Protein AF-A0A3B9DSW6-F1 (afdb_monomer_lite)

Radius of gyration: 18.84 Å; chains: 1; bounding box: 40×69×51 Å

Foldseek 3Di:
DADQALPLVDDVLQVVLVCLVVVVDPDAAEDEQQLSQVNYDLVVVLVSLLSCVVSNYAYEWAQQLQQQPAQPVPPPPRQSSGHPLVSNVVSVHLAAYHNPDDCDPSHNHDDRDLLQRLLCCVVRVVDDLVVSVCRSAQSVCVSVPHHGADPDPPGFPFDKDDPDPDSVRCSVCVDQQIFTDGSNDTPDGDDDDDDDDDDD

pLDDT: mean 96.52, std 2.95, range [73.31, 98.88]

Structure (mmCIF, N/CA/C/O backbone):
data_AF-A0A3B9DSW6-F1
#
_entry.i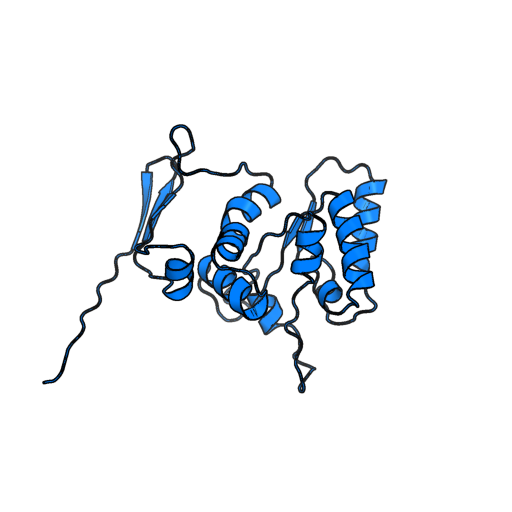d   AF-A0A3B9DSW6-F1
#
loop_
_atom_site.group_PDB
_atom_site.id
_atom_site.type_symbol
_atom_site.label_atom_id
_atom_site.label_alt_id
_atom_site.label_comp_id
_atom_site.label_asym_id
_atom_site.label_entity_id
_atom_site.label_seq_id
_atom_site.pdbx_PDB_ins_code
_atom_site.Cartn_x
_atom_site.Cartn_y
_atom_site.Cartn_z
_atom_site.occupancy
_atom_site.B_iso_or_equiv
_atom_site.auth_seq_id
_atom_site.auth_comp_id
_atom_site.auth_asym_id
_atom_site.auth_atom_id
_atom_site.pdbx_PDB_model_num
ATOM 1 N N . HIS A 1 1 ? -2.349 11.164 -9.009 1.00 97.31 1 HIS A N 1
ATOM 2 C CA . HIS A 1 1 ? -2.155 10.162 -10.066 1.00 97.31 1 HIS A CA 1
ATOM 3 C C . HIS A 1 1 ? -0.941 10.566 -10.882 1.00 97.31 1 HIS A C 1
ATOM 5 O O . HIS A 1 1 ? -0.984 11.618 -11.507 1.00 97.31 1 HIS A O 1
ATOM 11 N N . VAL A 1 2 ? 0.161 9.823 -10.770 1.00 97.94 2 VAL A N 1
ATOM 12 C CA . VAL A 1 2 ? 1.448 10.165 -11.397 1.00 97.94 2 VAL A CA 1
ATOM 13 C C . VAL A 1 2 ? 2.054 8.888 -11.972 1.00 97.94 2 VAL A C 1
ATOM 15 O O . VAL A 1 2 ? 2.067 7.866 -11.287 1.00 97.94 2 VAL A O 1
ATOM 18 N N . ASP A 1 3 ? 2.552 8.952 -13.207 1.00 97.44 3 ASP A N 1
ATOM 19 C CA . ASP A 1 3 ? 3.349 7.893 -13.839 1.00 97.44 3 ASP A CA 1
ATOM 20 C C . ASP A 1 3 ? 2.712 6.492 -13.803 1.00 97.44 3 ASP A C 1
ATOM 22 O O . ASP A 1 3 ? 3.386 5.499 -13.529 1.00 97.44 3 ASP A O 1
ATOM 26 N N . GLU A 1 4 ? 1.404 6.377 -14.063 1.00 97.69 4 GLU A N 1
ATOM 27 C CA . GLU A 1 4 ? 0.742 5.073 -14.214 1.00 97.69 4 GLU A CA 1
ATOM 28 C C . GLU A 1 4 ? 0.959 4.494 -15.626 1.00 97.69 4 GLU A C 1
ATOM 30 O O . GLU A 1 4 ? 0.043 4.363 -16.435 1.00 97.69 4 GLU A O 1
ATOM 35 N N . THR A 1 5 ? 2.211 4.178 -15.951 1.00 97.06 5 THR A N 1
ATOM 36 C CA . THR A 1 5 ? 2.607 3.583 -17.233 1.00 97.06 5 THR A CA 1
ATOM 37 C C . THR A 1 5 ? 3.886 2.760 -17.081 1.00 97.06 5 THR A C 1
ATOM 39 O O . THR A 1 5 ? 4.621 2.903 -16.105 1.00 97.06 5 THR A O 1
ATOM 42 N N . LEU A 1 6 ? 4.162 1.890 -18.055 1.00 97.44 6 LEU A N 1
ATOM 43 C CA . LEU A 1 6 ? 5.373 1.067 -18.107 1.00 97.44 6 LEU A CA 1
ATOM 44 C C . LEU A 1 6 ? 6.523 1.700 -18.907 1.00 97.44 6 LEU A C 1
ATOM 46 O O . LEU A 1 6 ? 7.590 1.097 -18.990 1.00 97.44 6 LEU A O 1
ATOM 50 N N . ASP A 1 7 ? 6.326 2.882 -19.501 1.00 97.06 7 ASP A N 1
ATOM 51 C CA . ASP A 1 7 ? 7.369 3.589 -20.255 1.00 97.06 7 ASP A CA 1
ATOM 52 C C . ASP A 1 7 ? 8.451 4.141 -19.303 1.00 97.06 7 ASP A C 1
ATOM 54 O O . ASP A 1 7 ? 8.169 5.098 -18.578 1.00 97.06 7 ASP A O 1
ATOM 58 N N . PRO A 1 8 ? 9.685 3.591 -19.302 1.00 96.75 8 PRO A N 1
ATOM 59 C CA . PRO A 1 8 ? 10.745 3.988 -18.372 1.00 96.75 8 PRO A CA 1
ATOM 60 C C . PRO A 1 8 ? 11.285 5.405 -18.618 1.00 96.75 8 PRO A C 1
ATOM 62 O O . PRO A 1 8 ? 11.990 5.937 -17.758 1.00 96.75 8 PRO A O 1
ATOM 65 N N . SER A 1 9 ? 10.987 6.013 -19.773 1.00 96.94 9 SER A N 1
ATOM 66 C CA . SER A 1 9 ? 11.442 7.366 -20.114 1.00 96.94 9 SER A CA 1
ATOM 67 C C . SER A 1 9 ? 10.640 8.472 -19.421 1.00 96.94 9 SER A C 1
ATOM 69 O O . SER A 1 9 ? 11.103 9.612 -19.350 1.00 96.94 9 SER A O 1
ATOM 71 N N . VAL A 1 10 ? 9.465 8.144 -18.875 1.00 96.88 10 VAL A N 1
ATOM 72 C CA . VAL A 1 10 ? 8.607 9.104 -18.175 1.00 96.88 10 VAL A CA 1
ATOM 73 C C . VAL A 1 10 ? 9.206 9.440 -16.801 1.00 96.88 10 VAL A C 1
ATOM 75 O O . VAL A 1 10 ? 9.560 8.565 -16.017 1.00 96.88 10 VAL A O 1
ATOM 78 N N . LEU A 1 11 ? 9.348 10.734 -16.504 1.00 95.50 11 LEU A N 1
ATOM 79 C CA . LEU A 1 11 ? 9.962 11.247 -15.269 1.00 95.50 11 LEU A CA 1
ATOM 80 C C . LEU A 1 11 ? 9.060 12.262 -14.549 1.00 95.50 11 LEU A C 1
ATOM 82 O O . LEU A 1 11 ? 9.552 13.101 -13.792 1.00 95.50 11 LEU A O 1
ATOM 86 N N . THR A 1 12 ? 7.739 12.205 -14.749 1.00 98.06 12 THR A N 1
ATOM 87 C CA . THR A 1 12 ? 6.832 13.224 -14.202 1.00 98.06 12 THR A CA 1
ATOM 88 C C . THR A 1 12 ? 6.819 13.231 -12.674 1.00 98.06 12 THR A C 1
ATOM 90 O O . THR A 1 12 ? 6.667 14.301 -12.096 1.00 98.06 12 THR A O 1
ATOM 93 N N . LEU A 1 13 ? 7.074 12.109 -11.989 1.00 98.50 13 LEU A N 1
ATOM 94 C CA . LEU A 1 13 ? 7.274 12.092 -10.533 1.00 98.50 13 LEU A CA 1
ATOM 95 C C . LEU A 1 13 ? 8.444 12.980 -10.089 1.00 98.50 13 LEU A C 1
ATOM 97 O O . LEU A 1 13 ? 8.347 13.665 -9.070 1.00 98.50 13 LEU A O 1
ATOM 101 N N . ARG A 1 14 ? 9.534 12.998 -10.861 1.00 97.94 14 ARG A N 1
ATOM 102 C CA . ARG A 1 14 ? 10.698 13.847 -10.591 1.00 97.94 14 ARG A CA 1
ATOM 103 C C . ARG A 1 14 ? 10.357 15.321 -10.797 1.00 97.94 14 ARG A C 1
ATOM 105 O O . ARG A 1 14 ? 10.631 16.150 -9.931 1.00 97.94 14 ARG A O 1
ATOM 112 N N . ASP A 1 15 ? 9.708 15.640 -11.913 1.00 97.94 15 ASP A N 1
ATOM 113 C CA . ASP A 1 15 ? 9.265 17.007 -12.201 1.00 97.94 15 ASP A CA 1
ATOM 114 C C . ASP A 1 15 ? 8.233 17.496 -11.177 1.00 97.94 15 ASP A C 1
ATOM 116 O O . ASP A 1 15 ? 8.238 18.666 -10.796 1.00 97.94 15 ASP A O 1
ATOM 120 N N . PHE A 1 16 ? 7.376 16.598 -10.690 1.00 98.06 16 PHE A N 1
ATOM 121 C CA . PHE A 1 16 ? 6.413 16.882 -9.635 1.00 98.06 16 PHE A CA 1
ATOM 122 C C . PHE A 1 16 ? 7.105 17.195 -8.305 1.00 98.06 16 PHE A C 1
ATOM 124 O O . PHE A 1 16 ? 6.763 18.191 -7.671 1.00 98.06 16 PHE A O 1
ATOM 131 N N . ALA A 1 17 ? 8.120 16.415 -7.913 1.00 97.88 17 ALA A N 1
ATOM 132 C CA . ALA A 1 17 ? 8.917 16.690 -6.716 1.00 97.88 17 ALA A CA 1
ATOM 133 C C . ALA A 1 17 ? 9.558 18.085 -6.755 1.00 97.88 17 ALA A C 1
ATOM 135 O O . ALA A 1 17 ? 9.450 18.843 -5.790 1.00 97.88 17 ALA A O 1
ATOM 136 N N . ARG A 1 18 ? 10.137 18.463 -7.899 1.00 96.81 18 ARG A N 1
ATOM 137 C CA . ARG A 1 18 ? 10.726 19.795 -8.108 1.00 96.81 18 ARG A CA 1
ATOM 138 C C . ARG A 1 18 ? 9.689 20.907 -8.016 1.00 96.81 18 ARG A C 1
ATOM 140 O O . ARG A 1 18 ? 9.899 21.874 -7.299 1.00 96.81 18 ARG A O 1
ATOM 147 N N . GLN A 1 19 ? 8.531 20.742 -8.656 1.00 97.12 19 GLN A N 1
ATOM 148 C CA . GLN A 1 19 ? 7.444 21.724 -8.572 1.00 97.12 19 GLN A CA 1
ATOM 149 C C . GLN A 1 19 ? 6.939 21.920 -7.138 1.00 97.12 19 GLN A C 1
ATOM 151 O O . GLN A 1 19 ? 6.666 23.049 -6.730 1.00 97.12 19 GLN A O 1
ATOM 156 N N . VAL A 1 20 ? 6.829 20.847 -6.350 1.00 97.06 20 VAL A N 1
ATOM 157 C CA . VAL A 1 20 ? 6.443 20.940 -4.933 1.00 97.06 20 VAL A CA 1
ATOM 158 C C . VAL A 1 20 ? 7.473 21.747 -4.140 1.00 97.06 20 VAL A C 1
ATOM 160 O O . VAL A 1 20 ? 7.089 22.636 -3.382 1.00 97.06 20 VAL A O 1
ATOM 163 N N . GLN A 1 21 ? 8.767 21.505 -4.365 1.00 95.25 21 GLN A N 1
ATOM 164 C CA . GLN A 1 21 ? 9.845 22.251 -3.709 1.00 95.25 21 GLN A CA 1
ATOM 165 C C . GLN A 1 21 ? 9.869 23.726 -4.125 1.00 95.25 21 GLN A C 1
ATOM 167 O O . GLN A 1 21 ? 9.908 24.608 -3.268 1.00 95.25 21 GLN A O 1
ATOM 172 N N . ASP A 1 22 ? 9.788 23.994 -5.427 1.00 96.50 22 ASP A N 1
ATOM 173 C CA . ASP A 1 22 ? 9.901 25.342 -5.989 1.00 96.50 22 ASP A CA 1
ATOM 174 C C . ASP A 1 22 ? 8.682 26.217 -5.673 1.00 96.50 22 ASP A C 1
ATOM 176 O O . ASP A 1 22 ? 8.798 27.435 -5.536 1.00 96.50 22 ASP A O 1
ATOM 180 N N . SER A 1 23 ? 7.499 25.611 -5.546 1.00 95.06 23 SER A N 1
ATOM 181 C CA . SER A 1 23 ? 6.256 26.340 -5.262 1.00 95.06 23 SER A CA 1
ATOM 182 C C . SER A 1 23 ? 6.119 26.788 -3.807 1.00 95.06 23 SER A C 1
ATOM 184 O O . SER A 1 23 ? 5.248 27.608 -3.509 1.00 95.06 23 SER A O 1
ATOM 186 N N . GLY A 1 24 ? 6.936 26.254 -2.892 1.00 88.50 24 GLY A N 1
ATOM 187 C CA . GLY A 1 24 ? 6.786 26.504 -1.458 1.00 88.50 24 GLY A CA 1
ATOM 188 C C . GLY A 1 24 ? 5.445 26.007 -0.902 1.00 88.50 24 GLY A C 1
ATOM 189 O O . GLY A 1 24 ? 4.911 26.594 0.042 1.00 88.50 24 GLY A O 1
ATOM 190 N N . PHE A 1 25 ? 4.862 24.966 -1.506 1.00 91.25 25 PHE A N 1
ATOM 191 C CA . PHE A 1 25 ? 3.548 24.454 -1.130 1.00 91.25 25 PHE A CA 1
ATOM 192 C C . PHE A 1 25 ? 3.563 23.857 0.286 1.00 91.25 25 PHE A C 1
ATOM 194 O O . PHE A 1 25 ? 4.161 22.818 0.539 1.00 91.25 25 PHE A O 1
ATOM 201 N N . GLY A 1 26 ? 2.890 24.525 1.226 1.00 87.12 26 GLY A N 1
ATOM 202 C CA . GLY A 1 26 ? 2.948 24.201 2.657 1.00 87.12 26 GLY A CA 1
ATOM 203 C C . GLY A 1 26 ? 2.012 23.086 3.139 1.00 87.12 26 GLY A C 1
ATOM 204 O O . GLY A 1 26 ? 1.831 22.938 4.348 1.00 87.12 26 GLY A O 1
ATOM 205 N N . HIS A 1 27 ? 1.371 22.339 2.238 1.00 92.25 27 HIS A N 1
ATOM 206 C CA . HIS A 1 27 ? 0.454 21.249 2.591 1.00 92.25 27 HIS A CA 1
ATOM 207 C C . HIS A 1 27 ? 1.047 19.883 2.237 1.00 92.25 27 HIS A C 1
ATOM 209 O O . HIS A 1 27 ? 1.956 19.784 1.419 1.00 92.25 27 HIS A O 1
ATOM 215 N N . GLY A 1 28 ? 0.506 18.820 2.839 1.00 93.38 28 GLY A N 1
ATOM 216 C CA . GLY A 1 28 ? 0.891 17.453 2.495 1.00 93.38 28 GLY A CA 1
ATOM 217 C C . GLY A 1 28 ? 0.603 17.139 1.026 1.00 93.38 28 GLY A C 1
ATOM 218 O O . GLY A 1 28 ? -0.435 17.532 0.488 1.00 93.38 28 GLY A O 1
ATOM 219 N N . VAL A 1 29 ? 1.522 16.414 0.391 1.00 97.19 29 VAL A N 1
ATOM 220 C CA . VAL A 1 29 ? 1.431 16.025 -1.017 1.00 97.19 29 VAL A CA 1
ATOM 221 C C . VAL A 1 29 ? 1.517 14.509 -1.141 1.00 97.19 29 VAL A C 1
ATOM 223 O O . VAL A 1 29 ? 2.360 13.873 -0.510 1.00 97.19 29 VAL A O 1
ATOM 226 N N . ALA A 1 30 ? 0.659 13.934 -1.984 1.00 97.75 30 ALA A N 1
ATOM 227 C CA . ALA A 1 30 ? 0.636 12.507 -2.274 1.00 97.75 30 ALA A CA 1
ATOM 228 C C . ALA A 1 30 ? 0.771 12.238 -3.779 1.00 97.75 30 ALA A C 1
ATOM 230 O O . ALA A 1 30 ? 0.103 12.873 -4.599 1.00 97.75 30 ALA A O 1
ATOM 231 N N . ALA A 1 31 ? 1.589 11.250 -4.137 1.00 98.44 31 ALA A N 1
ATOM 232 C CA . ALA A 1 31 ? 1.705 10.713 -5.487 1.00 98.44 31 ALA A CA 1
ATOM 233 C C . ALA A 1 31 ? 1.252 9.245 -5.499 1.00 98.44 31 ALA A C 1
ATOM 235 O O . ALA A 1 31 ? 1.831 8.391 -4.834 1.00 98.44 31 ALA A O 1
ATOM 236 N N . SER A 1 32 ? 0.187 8.944 -6.240 1.00 98.31 32 SER A N 1
ATOM 237 C CA . SER A 1 32 ? -0.324 7.580 -6.404 1.00 98.31 32 SER A CA 1
ATOM 238 C C . SER A 1 32 ? 0.260 6.894 -7.641 1.00 98.31 32 SER A C 1
ATOM 240 O O . SER A 1 32 ? 0.625 7.577 -8.600 1.00 98.31 32 SER A O 1
ATOM 242 N N . HIS A 1 33 ? 0.273 5.557 -7.639 1.00 98.56 33 HIS A N 1
ATOM 243 C CA . HIS A 1 33 ? 0.789 4.661 -8.689 1.00 98.56 33 HIS A CA 1
ATOM 244 C C . HIS A 1 33 ? 2.312 4.699 -8.820 1.00 98.56 33 HIS A C 1
ATOM 246 O O . HIS A 1 33 ? 2.981 3.797 -8.318 1.00 98.56 33 HIS A O 1
ATOM 252 N N . CYS A 1 34 ? 2.856 5.736 -9.466 1.00 98.56 34 CYS A N 1
ATOM 253 C CA . CYS A 1 34 ? 4.291 5.914 -9.704 1.00 98.56 34 CYS A CA 1
ATOM 254 C C . CYS A 1 34 ? 4.947 4.690 -10.372 1.00 98.56 34 CYS A C 1
ATOM 256 O O . CYS A 1 34 ? 6.089 4.345 -10.053 1.00 98.56 34 CYS A O 1
ATOM 258 N N . VAL A 1 35 ? 4.210 4.003 -11.253 1.00 98.62 35 VAL A N 1
ATOM 259 C CA . VAL A 1 35 ? 4.598 2.724 -11.869 1.00 98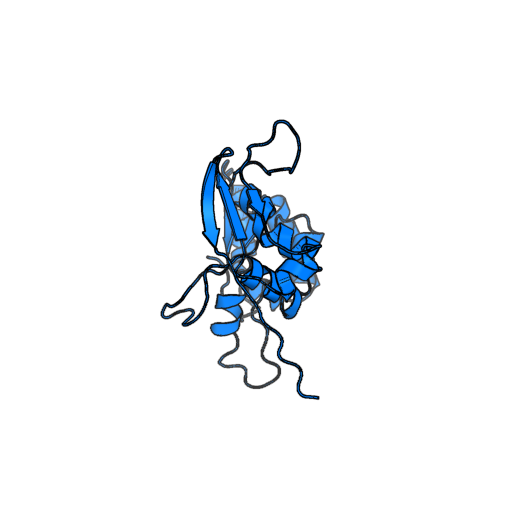.62 35 VAL A CA 1
ATOM 260 C C . VAL A 1 35 ? 5.912 2.857 -12.619 1.00 98.62 35 VAL A C 1
ATOM 262 O O . VAL A 1 35 ? 6.790 2.012 -12.437 1.00 98.62 35 VAL A O 1
ATOM 265 N N . THR A 1 36 ? 6.085 3.939 -13.384 1.00 98.31 36 THR A N 1
ATOM 266 C CA . THR A 1 36 ? 7.292 4.149 -14.190 1.00 98.31 36 THR A CA 1
ATOM 267 C C . THR A 1 36 ? 8.576 4.046 -13.375 1.00 98.31 36 THR A C 1
ATOM 269 O O . THR A 1 36 ? 9.560 3.493 -13.861 1.00 98.31 36 THR A O 1
ATOM 272 N N . LEU A 1 37 ? 8.580 4.502 -12.118 1.00 98.62 37 LEU A N 1
ATOM 273 C CA . LEU A 1 37 ? 9.767 4.420 -11.268 1.00 98.62 37 LEU A CA 1
ATOM 274 C C . LEU A 1 37 ? 10.256 2.967 -11.121 1.00 98.62 37 LEU A C 1
ATOM 276 O O . LEU A 1 37 ? 11.455 2.711 -11.139 1.00 98.62 37 LEU A O 1
ATOM 280 N N . GLY A 1 38 ? 9.344 1.992 -11.048 1.00 98.19 38 GLY A N 1
ATOM 281 C CA . GLY A 1 38 ? 9.696 0.569 -10.999 1.00 98.19 38 GLY A CA 1
ATOM 282 C C . GLY A 1 38 ? 10.283 0.011 -12.301 1.00 98.19 38 GLY A C 1
ATOM 283 O O . GLY A 1 38 ? 10.877 -1.065 -12.281 1.00 98.19 38 GLY A O 1
ATOM 284 N N . MET A 1 39 ? 10.152 0.740 -13.412 1.00 97.75 39 MET A N 1
ATOM 285 C CA . MET A 1 39 ? 10.685 0.382 -14.732 1.00 97.75 39 MET A CA 1
ATOM 286 C C . MET A 1 39 ? 12.071 0.982 -15.007 1.00 97.75 39 MET A C 1
ATOM 288 O O . MET A 1 39 ? 12.716 0.623 -15.990 1.00 97.75 39 MET A O 1
ATOM 292 N N . GLN A 1 40 ? 12.534 1.896 -14.154 1.00 98.12 40 GLN A N 1
ATOM 293 C CA . GLN A 1 40 ? 13.814 2.590 -14.299 1.00 98.12 40 GLN A CA 1
ATOM 294 C C . GLN A 1 40 ? 14.973 1.806 -13.672 1.00 98.12 40 GLN A C 1
ATOM 296 O O . GLN A 1 40 ? 14.761 0.871 -12.900 1.00 98.12 40 GLN A O 1
ATOM 301 N N . THR A 1 41 ? 16.216 2.181 -13.993 1.00 98.25 41 THR A N 1
ATOM 302 C CA . THR A 1 41 ? 17.397 1.542 -13.392 1.00 98.25 41 THR A CA 1
ATOM 303 C C . THR A 1 41 ? 17.504 1.873 -11.897 1.00 98.25 41 THR A C 1
ATOM 305 O O . THR A 1 41 ? 16.992 2.912 -11.467 1.00 98.25 41 THR A O 1
ATOM 308 N N . PRO A 1 42 ? 18.189 1.047 -11.085 1.00 98.56 42 PRO A N 1
ATOM 309 C CA . PRO A 1 42 ? 18.368 1.311 -9.654 1.00 98.56 42 PRO A CA 1
ATOM 310 C C . PRO A 1 42 ? 18.968 2.689 -9.339 1.00 98.56 42 PRO A C 1
ATOM 312 O O . PRO A 1 42 ? 18.607 3.308 -8.340 1.00 98.56 42 PRO A O 1
ATOM 315 N N . GLU A 1 43 ? 19.857 3.194 -10.195 1.00 98.56 43 GLU A N 1
ATOM 316 C CA . GLU A 1 43 ? 20.483 4.509 -10.038 1.00 98.56 43 GLU A CA 1
ATOM 317 C C . GLU A 1 43 ? 19.451 5.632 -10.172 1.00 98.56 43 GLU A C 1
ATOM 319 O O . GLU A 1 43 ? 19.381 6.511 -9.311 1.00 98.56 43 GLU A O 1
ATOM 324 N N . VAL A 1 44 ? 18.609 5.567 -11.211 1.00 98.50 44 VAL A N 1
ATOM 325 C CA . VAL A 1 44 ? 17.528 6.537 -11.435 1.00 98.50 44 VAL A CA 1
ATOM 326 C C . VAL A 1 44 ? 16.482 6.428 -10.327 1.00 98.50 44 VAL A C 1
ATOM 328 O O . VAL A 1 44 ? 16.050 7.448 -9.792 1.00 98.50 44 VAL A O 1
ATOM 331 N N . GLN A 1 45 ? 16.130 5.206 -9.917 1.00 98.81 45 GLN A N 1
ATOM 332 C CA . GLN A 1 45 ? 15.211 4.971 -8.803 1.00 98.81 45 GLN A CA 1
ATOM 333 C C . GLN A 1 45 ? 15.685 5.656 -7.521 1.00 98.81 45 GLN A C 1
ATOM 335 O O . GLN A 1 45 ? 14.910 6.358 -6.875 1.00 98.81 45 GLN A O 1
ATOM 340 N N . ALA A 1 46 ? 16.959 5.477 -7.164 1.00 98.81 46 ALA A N 1
ATOM 341 C CA . ALA A 1 46 ? 17.543 6.083 -5.974 1.00 98.81 46 ALA A CA 1
ATOM 342 C C . ALA A 1 46 ? 17.610 7.616 -6.073 1.00 98.81 46 ALA A C 1
ATOM 344 O O . ALA A 1 46 ? 17.379 8.311 -5.084 1.00 98.81 46 ALA A O 1
ATOM 345 N N . GLU A 1 47 ? 17.917 8.163 -7.251 1.00 98.50 47 GLU A N 1
ATOM 346 C CA . GLU A 1 47 ? 17.944 9.610 -7.476 1.00 98.50 47 GLU A CA 1
ATOM 347 C C . GLU A 1 47 ? 16.555 10.234 -7.318 1.00 98.50 47 GLU A C 1
ATOM 349 O O . GLU A 1 47 ? 16.388 11.149 -6.509 1.00 98.50 47 GLU A O 1
ATOM 354 N N . VAL A 1 48 ? 15.553 9.696 -8.020 1.00 98.75 48 VAL A N 1
ATOM 355 C CA . VAL A 1 48 ? 14.169 10.183 -7.950 1.00 98.75 48 VAL A CA 1
ATOM 356 C C . VAL A 1 48 ? 13.607 10.006 -6.541 1.00 98.75 48 VAL A C 1
ATOM 358 O O . VAL A 1 48 ? 12.999 10.933 -6.014 1.00 98.75 48 VAL A O 1
ATOM 361 N N . ALA A 1 49 ? 13.862 8.873 -5.880 1.00 98.88 49 ALA A N 1
ATOM 362 C CA . ALA A 1 49 ? 13.403 8.639 -4.512 1.00 98.88 49 ALA A CA 1
ATOM 363 C C . ALA A 1 49 ? 13.941 9.679 -3.514 1.00 98.88 49 ALA A C 1
ATOM 365 O O . ALA A 1 49 ? 13.196 10.124 -2.641 1.00 98.88 49 ALA A O 1
ATOM 366 N N . ARG A 1 50 ? 15.199 10.123 -3.661 1.00 98.75 50 ARG A N 1
ATOM 367 C CA . ARG A 1 50 ? 15.754 11.210 -2.834 1.00 98.75 50 ARG A CA 1
ATOM 368 C C . ARG A 1 50 ? 15.085 12.553 -3.108 1.00 98.75 50 ARG A C 1
ATOM 370 O O . ARG A 1 50 ? 14.837 13.289 -2.159 1.00 98.75 50 ARG A O 1
ATOM 377 N N . GLU A 1 51 ? 14.793 12.877 -4.369 1.00 98.44 51 GLU A N 1
ATOM 378 C CA . GLU A 1 51 ? 14.072 14.114 -4.715 1.00 98.44 51 GLU A CA 1
ATOM 379 C C . GLU A 1 51 ? 12.647 14.100 -4.136 1.00 98.44 51 GLU A C 1
ATOM 381 O O . GLU A 1 51 ? 12.226 15.072 -3.514 1.00 98.44 51 GLU A O 1
ATOM 386 N N . VAL A 1 52 ? 11.944 12.967 -4.237 1.00 98.69 52 VAL A N 1
ATOM 387 C CA . VAL A 1 52 ? 10.607 12.761 -3.649 1.00 98.69 52 VAL A CA 1
ATOM 388 C C . VAL A 1 52 ? 10.639 12.903 -2.123 1.00 98.69 52 VAL A C 1
ATOM 390 O O . VAL A 1 52 ? 9.793 13.598 -1.557 1.00 98.69 52 VAL A O 1
ATOM 393 N N . ALA A 1 53 ? 11.632 12.304 -1.457 1.00 98.50 53 ALA A N 1
ATOM 394 C CA . ALA A 1 53 ? 11.809 12.425 -0.009 1.00 98.50 53 ALA A CA 1
ATOM 395 C C . ALA A 1 53 ? 12.084 13.877 0.409 1.00 98.50 53 ALA A C 1
ATOM 397 O O . ALA A 1 53 ? 11.453 14.389 1.331 1.00 98.50 53 ALA A O 1
ATOM 398 N N . ALA A 1 54 ? 12.979 14.567 -0.304 1.00 97.38 54 ALA A N 1
ATOM 399 C CA . ALA A 1 54 ? 13.296 15.968 -0.046 1.00 97.38 54 ALA A CA 1
ATOM 400 C C . ALA A 1 54 ? 12.104 16.906 -0.306 1.00 97.38 54 ALA A C 1
ATOM 402 O O . ALA A 1 54 ? 12.038 17.985 0.278 1.00 97.38 54 ALA A O 1
ATOM 403 N N . ALA A 1 55 ? 11.173 16.524 -1.182 1.00 97.44 55 ALA A N 1
ATOM 404 C CA . ALA A 1 55 ? 9.928 17.250 -1.424 1.00 97.44 55 ALA A CA 1
ATOM 405 C C . ALA A 1 55 ? 8.834 16.950 -0.379 1.00 97.44 55 ALA A C 1
ATOM 407 O O . ALA A 1 55 ? 7.780 17.580 -0.408 1.00 97.44 55 ALA A O 1
ATOM 408 N N . GLY A 1 56 ? 9.051 15.990 0.530 1.00 96.94 56 GLY A N 1
ATOM 409 C CA . GLY A 1 56 ? 8.055 15.588 1.528 1.00 96.94 56 GLY A CA 1
ATOM 410 C C . GLY A 1 56 ? 6.814 14.917 0.926 1.00 96.94 56 GLY A C 1
ATOM 411 O O . GLY A 1 56 ? 5.744 14.939 1.534 1.00 96.94 56 GLY A O 1
ATOM 412 N N . ILE A 1 57 ? 6.933 14.343 -0.274 1.00 98.31 57 ILE A N 1
ATOM 413 C CA . ILE A 1 57 ? 5.823 13.675 -0.961 1.00 98.31 57 ILE A CA 1
ATOM 414 C C . ILE A 1 57 ? 5.649 12.266 -0.392 1.00 98.31 57 ILE A C 1
ATOM 416 O O . ILE A 1 57 ? 6.599 11.490 -0.330 1.00 98.31 57 ILE A O 1
ATOM 420 N N . SER A 1 58 ? 4.417 11.906 -0.038 1.00 98.69 58 SER A N 1
ATOM 421 C CA . SER A 1 58 ? 4.043 10.522 0.281 1.00 98.69 58 SER A CA 1
ATOM 422 C C . SER A 1 58 ? 3.702 9.755 -0.995 1.00 98.69 58 SER A C 1
ATOM 424 O O . SER A 1 58 ? 3.037 10.293 -1.883 1.00 98.69 58 SER A O 1
ATOM 426 N N . VAL A 1 59 ? 4.109 8.490 -1.097 1.00 98.88 59 VAL A N 1
ATOM 427 C CA . VAL A 1 59 ? 3.842 7.665 -2.287 1.00 98.88 59 VAL A CA 1
ATOM 428 C C . VAL A 1 59 ? 2.877 6.531 -1.964 1.00 98.88 59 VAL A C 1
ATOM 430 O O . VAL A 1 59 ? 3.024 5.847 -0.954 1.00 98.88 59 VAL A O 1
ATOM 433 N N . PHE A 1 60 ? 1.906 6.319 -2.855 1.00 98.81 60 PHE A N 1
ATOM 434 C CA . PHE A 1 60 ? 0.868 5.300 -2.725 1.00 98.81 60 PHE A CA 1
ATOM 435 C C . PHE A 1 60 ? 0.919 4.276 -3.874 1.00 98.81 60 PHE A C 1
ATOM 437 O O . PHE A 1 60 ? 0.265 4.496 -4.899 1.00 98.81 60 PHE A O 1
ATOM 444 N N . PRO A 1 61 ? 1.674 3.161 -3.754 1.00 98.56 61 PRO A N 1
ATOM 445 C CA . PRO A 1 61 ? 1.485 1.964 -4.579 1.00 98.56 61 PRO A CA 1
ATOM 446 C C . PRO A 1 61 ? 0.074 1.369 -4.439 1.00 98.56 61 PRO A C 1
ATOM 448 O O . PRO A 1 61 ? -0.471 1.273 -3.336 1.00 98.56 61 PRO A O 1
ATOM 451 N N . LEU A 1 62 ? -0.497 0.916 -5.561 1.00 98.44 62 LEU A N 1
ATOM 452 C CA . LEU A 1 62 ? -1.888 0.453 -5.653 1.00 98.44 62 LEU A CA 1
ATOM 453 C C . LEU A 1 62 ? -1.950 -0.935 -6.310 1.00 98.44 62 LEU A C 1
ATOM 455 O O . LEU A 1 62 ? -2.407 -1.080 -7.446 1.00 98.44 62 LEU A O 1
ATOM 459 N N . PRO A 1 63 ? -1.445 -1.985 -5.631 1.00 97.94 63 PRO A N 1
ATOM 460 C CA . PRO A 1 63 ? -1.108 -3.237 -6.292 1.00 97.94 63 PRO A CA 1
ATOM 461 C C . PRO A 1 63 ? -2.287 -3.985 -6.906 1.00 97.94 63 PRO A C 1
ATOM 463 O O . PRO A 1 63 ? -2.086 -4.656 -7.909 1.00 97.94 63 PRO A O 1
ATOM 466 N N . GLN A 1 64 ? -3.497 -3.883 -6.351 1.00 97.12 64 GLN A N 1
ATOM 467 C CA . GLN A 1 64 ? -4.673 -4.555 -6.919 1.00 97.12 64 GLN A CA 1
ATOM 468 C C . GLN A 1 64 ? -4.958 -4.059 -8.337 1.00 97.12 64 GLN A C 1
ATOM 470 O O . GLN A 1 64 ? -5.020 -4.847 -9.279 1.00 97.12 64 GLN A O 1
ATOM 475 N N . THR A 1 65 ? -5.048 -2.740 -8.480 1.00 97.25 65 THR A N 1
ATOM 476 C CA . THR A 1 65 ? -5.329 -2.082 -9.754 1.00 97.25 65 THR A CA 1
ATOM 477 C C . THR A 1 65 ? -4.133 -2.165 -10.695 1.00 97.25 65 THR A C 1
ATOM 479 O O . THR A 1 65 ? -4.284 -2.567 -11.849 1.00 97.25 65 THR A O 1
ATOM 482 N N . ASN A 1 66 ? -2.914 -1.896 -10.213 1.00 98.06 66 ASN A N 1
ATOM 483 C CA . ASN A 1 66 ? -1.747 -1.926 -11.090 1.00 98.06 66 ASN A CA 1
ATOM 484 C C . ASN A 1 66 ? -1.458 -3.336 -11.642 1.00 98.06 66 ASN A C 1
ATOM 486 O O . ASN A 1 66 ? -1.143 -3.460 -12.822 1.00 98.06 66 ASN A O 1
ATOM 490 N N . LEU A 1 67 ? -1.626 -4.405 -10.850 1.00 97.00 67 LEU A N 1
ATOM 491 C CA . LEU A 1 67 ? -1.447 -5.779 -11.346 1.00 97.00 67 LEU A CA 1
ATOM 492 C C . LEU A 1 67 ? -2.492 -6.174 -12.401 1.00 97.00 67 LEU A C 1
ATOM 494 O O . LEU A 1 67 ? -2.226 -7.058 -13.212 1.00 97.00 67 LEU A O 1
ATOM 498 N N . PHE A 1 68 ? -3.674 -5.551 -12.395 1.00 96.38 68 PHE A N 1
ATOM 499 C CA . PHE A 1 68 ? -4.720 -5.814 -13.383 1.00 96.38 68 PHE A CA 1
ATOM 500 C C . PHE A 1 68 ? -4.582 -4.964 -14.656 1.00 96.38 68 PHE A C 1
ATOM 502 O O . PHE A 1 68 ? -4.890 -5.441 -15.756 1.00 96.38 68 PHE A O 1
ATOM 509 N N . LEU A 1 69 ? -4.170 -3.700 -14.521 1.00 96.75 69 LEU A N 1
ATOM 510 C CA . LEU A 1 69 ? -4.065 -2.756 -15.637 1.00 96.75 69 LEU A CA 1
ATOM 511 C C . LEU A 1 69 ? -2.746 -2.885 -16.401 1.00 96.75 69 LEU A C 1
ATOM 513 O O . LEU A 1 69 ? -2.743 -2.806 -17.630 1.00 96.75 69 LEU A O 1
ATOM 517 N N . GLN A 1 70 ? -1.635 -3.072 -15.689 1.00 97.69 70 GLN A N 1
ATOM 518 C CA . GLN A 1 70 ? -0.301 -3.017 -16.276 1.00 97.69 70 GLN A CA 1
ATOM 519 C C . GLN A 1 70 ? 0.091 -4.349 -16.925 1.00 97.69 70 GLN A C 1
ATOM 521 O O . GLN A 1 70 ? -0.400 -5.418 -16.575 1.00 97.69 70 GLN A O 1
ATOM 526 N N . GLY A 1 71 ? 1.006 -4.288 -17.892 1.00 96.38 71 GLY A N 1
ATOM 527 C CA . GLY A 1 71 ? 1.640 -5.479 -18.464 1.00 96.38 71 GLY A CA 1
ATOM 528 C C . GLY A 1 71 ? 0.795 -6.251 -19.482 1.00 96.38 71 GLY A C 1
ATOM 529 O O . GLY A 1 71 ? 1.271 -7.257 -19.999 1.00 96.38 71 GLY A O 1
ATOM 530 N N . ARG A 1 72 ? -0.413 -5.781 -19.828 1.00 94.06 72 ARG A N 1
ATOM 531 C CA . ARG A 1 72 ? -1.309 -6.448 -20.797 1.00 94.06 72 ARG A CA 1
ATOM 532 C C . ARG A 1 72 ? -0.669 -6.690 -22.164 1.00 94.06 72 ARG A C 1
ATOM 534 O O . ARG A 1 72 ? -0.912 -7.731 -22.765 1.00 94.06 72 ARG A O 1
ATOM 541 N N . ASP A 1 73 ? 0.195 -5.776 -22.596 1.00 94.38 73 ASP A N 1
ATOM 542 C CA . ASP A 1 73 ? 0.913 -5.859 -23.873 1.00 94.38 73 ASP A CA 1
ATOM 543 C C . ASP A 1 73 ? 2.294 -6.540 -23.755 1.00 94.38 73 ASP A C 1
ATOM 545 O O . ASP A 1 73 ? 3.066 -6.573 -24.712 1.00 94.38 73 ASP A O 1
ATOM 549 N N . HIS A 1 74 ? 2.623 -7.110 -22.588 1.00 95.81 74 HIS A N 1
ATOM 550 C CA . HIS A 1 74 ? 3.893 -7.785 -22.308 1.00 95.81 74 HIS A CA 1
ATOM 551 C C . HIS A 1 74 ? 3.665 -9.287 -22.052 1.00 95.81 74 HIS A C 1
ATOM 553 O O . HIS A 1 74 ? 3.587 -9.708 -20.895 1.00 95.81 74 HIS A O 1
ATOM 559 N N . PRO A 1 75 ? 3.586 -10.130 -23.103 1.00 95.00 75 PRO A N 1
ATOM 560 C CA . PRO A 1 75 ? 3.267 -11.557 -22.963 1.00 95.00 75 PRO A CA 1
ATOM 561 C C . PRO A 1 75 ? 4.399 -12.395 -22.345 1.00 95.00 75 PRO A C 1
ATOM 563 O O . PRO A 1 75 ? 4.166 -13.513 -21.892 1.00 95.00 75 PRO A O 1
ATOM 566 N N . THR A 1 76 ? 5.624 -11.868 -22.320 1.00 96.50 76 THR A N 1
ATOM 567 C CA . THR A 1 76 ? 6.812 -12.551 -21.799 1.00 96.50 76 THR A CA 1
ATOM 568 C C . THR A 1 76 ? 7.405 -11.732 -20.667 1.00 96.50 76 THR A C 1
ATOM 570 O O . THR A 1 76 ? 7.646 -10.541 -20.844 1.00 96.50 76 THR A O 1
ATOM 573 N N . ALA A 1 77 ? 7.675 -12.383 -19.529 1.00 94.62 77 ALA A N 1
ATOM 574 C CA . ALA A 1 77 ? 8.232 -11.739 -18.337 1.00 94.62 77 ALA A CA 1
ATOM 575 C C . ALA A 1 77 ? 7.462 -10.461 -17.944 1.00 94.62 77 ALA A C 1
ATOM 577 O O . ALA A 1 77 ? 8.056 -9.407 -17.721 1.00 94.62 77 ALA A O 1
ATOM 578 N N . THR A 1 78 ? 6.130 -10.566 -17.891 1.00 96.56 78 THR A N 1
ATOM 579 C CA . THR A 1 78 ? 5.217 -9.456 -17.603 1.00 96.56 78 THR A CA 1
ATOM 580 C C . THR A 1 78 ? 5.648 -8.700 -16.340 1.00 96.56 78 THR A C 1
ATOM 582 O O . THR A 1 78 ? 5.758 -9.312 -15.269 1.00 96.56 78 THR A O 1
ATOM 585 N N . PRO A 1 79 ? 5.909 -7.383 -16.425 1.00 95.88 79 PRO A N 1
ATOM 586 C CA . PRO A 1 79 ? 6.274 -6.597 -15.258 1.00 95.88 79 PRO A CA 1
ATOM 587 C C . PRO A 1 79 ? 5.095 -6.528 -14.286 1.00 95.88 79 PRO A C 1
ATOM 589 O O . PRO A 1 79 ? 3.938 -6.470 -14.691 1.00 95.88 79 PRO A O 1
ATOM 592 N N . ARG A 1 80 ? 5.387 -6.470 -12.983 1.00 95.94 80 ARG A N 1
ATOM 593 C CA . ARG A 1 80 ? 4.352 -6.359 -1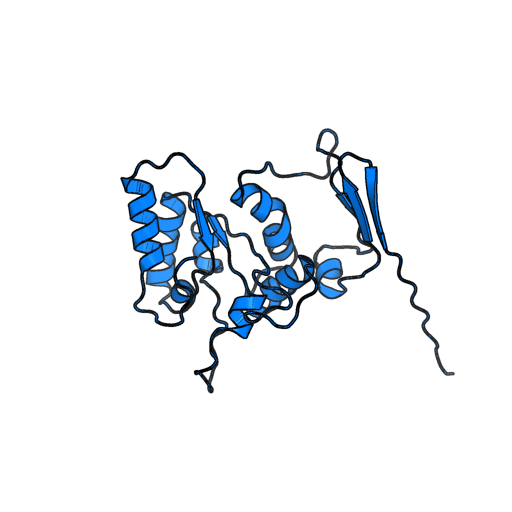1.937 1.00 95.94 80 ARG A CA 1
ATOM 594 C C . ARG A 1 80 ? 3.608 -5.020 -11.959 1.00 95.94 80 ARG A C 1
ATOM 596 O O . ARG A 1 80 ? 2.616 -4.884 -11.257 1.00 95.94 80 ARG A O 1
ATOM 603 N N . GLY A 1 81 ? 4.125 -4.030 -12.689 1.00 96.88 81 GLY A N 1
ATOM 604 C CA . GLY A 1 81 ? 3.532 -2.698 -12.759 1.00 96.88 81 GLY A CA 1
ATOM 605 C C . GLY A 1 81 ? 3.506 -1.967 -11.419 1.00 96.88 81 GLY A C 1
ATOM 606 O O . GLY A 1 81 ? 2.594 -1.195 -11.177 1.00 96.88 81 GLY A O 1
ATOM 607 N N . LEU A 1 82 ? 4.472 -2.208 -10.529 1.00 98.31 82 LEU A N 1
ATOM 608 C CA . LEU A 1 82 ? 4.573 -1.513 -9.243 1.00 98.31 82 LEU A CA 1
ATOM 609 C C . LEU A 1 82 ? 5.730 -0.524 -9.254 1.00 98.31 82 LEU A C 1
ATOM 611 O O . LEU A 1 82 ? 6.754 -0.784 -9.878 1.00 98.31 82 LEU A O 1
ATOM 615 N N . THR A 1 83 ? 5.590 0.564 -8.498 1.00 98.69 83 THR A N 1
ATOM 616 C CA . THR A 1 83 ? 6.681 1.514 -8.249 1.00 98.69 83 THR A CA 1
ATOM 617 C C . THR A 1 83 ? 7.879 0.873 -7.526 1.00 98.69 83 THR A C 1
ATOM 619 O O . THR A 1 83 ? 7.782 -0.224 -6.965 1.00 98.69 83 THR A O 1
ATOM 622 N N . ALA A 1 84 ? 9.013 1.577 -7.474 1.00 98.50 84 ALA A N 1
ATOM 623 C CA . ALA A 1 84 ? 10.229 1.135 -6.787 1.00 98.50 84 ALA A CA 1
ATOM 624 C C . ALA A 1 84 ? 10.125 1.292 -5.256 1.00 98.50 84 ALA A C 1
ATOM 626 O O . ALA A 1 84 ? 10.819 2.099 -4.637 1.00 98.50 84 ALA A O 1
ATOM 627 N N . ILE A 1 85 ? 9.254 0.493 -4.630 1.00 98.75 85 ILE A N 1
ATOM 628 C CA . ILE A 1 85 ? 8.913 0.569 -3.196 1.00 98.75 85 ILE A CA 1
ATOM 629 C C . ILE A 1 85 ? 10.159 0.567 -2.301 1.00 98.75 85 ILE A C 1
ATOM 631 O O . ILE A 1 85 ? 10.248 1.371 -1.377 1.00 98.75 85 ILE A O 1
ATOM 635 N N . ARG A 1 86 ? 11.131 -0.317 -2.568 1.00 98.50 86 ARG A N 1
ATOM 636 C CA . ARG A 1 86 ? 12.366 -0.396 -1.773 1.00 98.50 86 ARG A CA 1
ATOM 637 C C . ARG A 1 86 ? 13.182 0.893 -1.867 1.00 98.50 86 ARG A C 1
ATOM 639 O O . ARG A 1 86 ? 13.522 1.441 -0.831 1.00 98.50 86 ARG A O 1
ATOM 646 N N . ALA A 1 87 ? 13.433 1.396 -3.077 1.00 98.75 87 ALA A N 1
ATOM 647 C CA . ALA A 1 87 ? 14.207 2.621 -3.274 1.00 98.75 87 ALA A CA 1
ATOM 648 C C . ALA A 1 87 ? 13.554 3.831 -2.583 1.00 98.75 87 ALA A C 1
ATOM 650 O O . ALA A 1 87 ? 14.241 4.614 -1.934 1.00 98.75 87 ALA A O 1
ATOM 651 N N . LEU A 1 88 ? 12.222 3.941 -2.664 1.00 98.88 88 LEU A N 1
ATOM 652 C CA . LEU A 1 88 ? 11.450 4.974 -1.969 1.00 98.88 88 LEU A CA 1
ATOM 653 C C . LEU A 1 88 ? 11.609 4.879 -0.446 1.00 98.88 88 LEU A C 1
ATOM 655 O O . LEU A 1 88 ? 11.969 5.865 0.196 1.00 98.88 88 LEU A O 1
ATOM 659 N N . ARG A 1 89 ? 11.392 3.691 0.133 1.00 98.69 89 ARG A N 1
ATOM 660 C CA . ARG A 1 89 ? 11.531 3.478 1.584 1.00 98.69 89 ARG A CA 1
ATOM 661 C C . ARG A 1 89 ? 12.965 3.718 2.064 1.00 98.69 89 ARG A C 1
ATOM 663 O O . ARG A 1 89 ? 13.148 4.374 3.085 1.00 98.69 89 ARG A O 1
ATOM 670 N N . ASP A 1 90 ? 13.964 3.245 1.320 1.00 98.62 90 ASP A N 1
ATOM 671 C CA . ASP A 1 90 ? 15.385 3.419 1.651 1.00 98.62 90 ASP A CA 1
ATOM 672 C C . ASP A 1 90 ? 15.804 4.904 1.616 1.00 98.62 90 ASP A C 1
ATOM 674 O O . ASP A 1 90 ? 16.668 5.320 2.387 1.00 98.62 90 ASP A O 1
ATOM 678 N N . ALA A 1 91 ? 15.164 5.724 0.773 1.00 98.75 91 ALA A N 1
ATOM 679 C CA . ALA A 1 91 ? 15.361 7.176 0.732 1.00 98.75 91 ALA A CA 1
ATOM 680 C C . ALA A 1 91 ? 14.596 7.947 1.829 1.00 98.75 91 ALA A C 1
ATOM 682 O O . ALA A 1 91 ? 14.765 9.160 1.944 1.00 98.75 91 ALA A O 1
ATOM 683 N N . GLY A 1 92 ? 13.765 7.270 2.629 1.00 98.56 92 GLY A N 1
ATOM 684 C CA . GLY A 1 92 ? 12.963 7.888 3.688 1.00 98.56 92 GLY A CA 1
ATOM 685 C C . GLY A 1 92 ? 11.609 8.437 3.230 1.00 98.56 92 GLY A C 1
ATOM 686 O O . GLY A 1 92 ? 10.981 9.188 3.973 1.00 98.56 92 GLY A O 1
ATOM 687 N N . VAL A 1 93 ? 11.138 8.071 2.034 1.00 98.81 93 VAL A N 1
ATOM 688 C CA . VAL A 1 93 ? 9.782 8.409 1.582 1.00 98.81 93 VAL A CA 1
ATOM 689 C C . VAL A 1 93 ? 8.759 7.656 2.432 1.00 98.81 93 VAL A C 1
ATOM 691 O O . VAL A 1 93 ? 8.884 6.445 2.642 1.00 98.81 93 VAL A O 1
ATOM 694 N N . LEU A 1 94 ? 7.703 8.346 2.871 1.00 98.75 94 LEU A N 1
ATOM 695 C CA . LEU A 1 94 ? 6.537 7.680 3.440 1.00 98.75 94 LEU A CA 1
ATOM 696 C C . LEU A 1 94 ? 5.796 6.936 2.324 1.00 98.75 94 LEU A C 1
ATOM 698 O O . LEU A 1 94 ? 5.205 7.555 1.437 1.00 98.75 94 LEU A O 1
ATOM 702 N N . VAL A 1 95 ? 5.830 5.604 2.369 1.00 98.81 95 VAL A N 1
ATOM 703 C CA . VAL A 1 95 ? 5.136 4.751 1.401 1.00 98.81 95 VAL A CA 1
ATOM 704 C C . VAL A 1 95 ? 3.974 4.045 2.088 1.00 98.81 95 VAL A C 1
ATOM 706 O O . VAL A 1 95 ? 4.183 3.205 2.959 1.00 98.81 95 VAL A O 1
ATOM 709 N N . ALA A 1 96 ? 2.756 4.356 1.660 1.00 98.75 96 ALA A N 1
ATOM 710 C CA . ALA A 1 96 ? 1.523 3.710 2.105 1.00 98.75 96 ALA A CA 1
ATOM 711 C C . ALA A 1 96 ? 0.875 2.967 0.929 1.00 98.75 96 ALA A C 1
ATOM 713 O O . ALA A 1 96 ? 1.204 3.236 -0.214 1.00 98.75 96 ALA A O 1
ATOM 714 N N . ALA A 1 97 ? -0.019 2.010 1.150 1.00 98.69 97 ALA A N 1
ATOM 715 C CA . ALA A 1 97 ? -0.590 1.202 0.071 1.00 98.69 97 ALA A CA 1
ATOM 716 C C . ALA A 1 97 ? -2.118 1.205 0.098 1.00 98.69 97 ALA A C 1
ATOM 718 O O . ALA A 1 97 ? -2.736 1.281 1.161 1.00 98.69 97 ALA A O 1
ATOM 719 N N . GLY A 1 98 ? -2.723 1.088 -1.085 1.00 97.88 98 GLY A N 1
ATOM 720 C CA . GLY A 1 98 ? -4.175 1.051 -1.253 1.00 97.88 98 GLY A CA 1
ATOM 721 C C . GLY A 1 98 ? -4.653 0.045 -2.301 1.00 97.88 98 GLY A C 1
ATOM 722 O O . GLY A 1 98 ? -3.867 -0.604 -2.987 1.00 97.88 98 GLY A O 1
ATOM 723 N N . ALA A 1 99 ? -5.971 -0.083 -2.404 1.00 96.62 99 ALA A N 1
ATOM 724 C CA . ALA A 1 99 ? -6.663 -0.888 -3.411 1.00 96.62 99 ALA A CA 1
ATOM 725 C C . ALA A 1 99 ? -6.813 -0.159 -4.757 1.00 96.62 99 ALA A C 1
ATOM 727 O O . ALA A 1 99 ? -6.629 -0.751 -5.823 1.00 96.62 99 ALA A O 1
ATOM 728 N N . ASP A 1 100 ? -7.104 1.142 -4.666 1.00 97.31 100 ASP A N 1
ATOM 729 C CA . ASP A 1 100 ? -7.652 1.969 -5.740 1.00 97.31 100 ASP A CA 1
ATOM 730 C C . ASP A 1 100 ? -9.060 1.510 -6.149 1.00 97.31 100 ASP A C 1
ATOM 732 O O . ASP A 1 100 ? -10.005 1.722 -5.385 1.00 97.31 100 ASP A O 1
ATOM 736 N N . ASN A 1 101 ? -9.204 0.835 -7.286 1.00 97.12 101 ASN A N 1
ATOM 737 C CA . ASN A 1 101 ? -10.485 0.409 -7.831 1.00 97.12 101 ASN A CA 1
ATOM 738 C C . ASN A 1 101 ? -11.021 -0.883 -7.194 1.00 97.12 101 ASN A C 1
ATOM 740 O O . ASN A 1 101 ? -10.269 -1.826 -6.925 1.00 97.12 101 ASN A O 1
ATOM 744 N N . VAL A 1 102 ? -12.345 -0.951 -7.006 1.00 96.06 102 VAL A N 1
ATOM 745 C CA . VAL A 1 102 ? -13.049 -2.139 -6.497 1.00 96.06 102 VAL A CA 1
ATOM 746 C C . VAL A 1 102 ? -14.349 -2.345 -7.265 1.00 96.06 102 VAL A C 1
ATOM 748 O O . VAL A 1 102 ? -15.257 -1.521 -7.177 1.00 96.06 102 VAL A O 1
ATOM 751 N N . GLN A 1 103 ? -14.459 -3.486 -7.948 1.00 96.50 103 GLN A N 1
ATOM 752 C CA . GLN A 1 103 ? -15.647 -3.892 -8.714 1.00 96.50 103 GLN A CA 1
ATOM 753 C C . GLN A 1 103 ? -16.120 -2.821 -9.716 1.00 96.50 103 GLN A C 1
ATOM 755 O O . GLN A 1 103 ? -17.312 -2.532 -9.835 1.00 96.50 103 GLN A O 1
ATOM 760 N N . ASP A 1 104 ? -15.170 -2.244 -10.452 1.00 97.31 104 ASP A N 1
ATOM 761 C CA . ASP A 1 104 ? -15.402 -1.231 -11.483 1.00 97.31 104 ASP A CA 1
ATOM 762 C C . ASP A 1 104 ? -14.621 -1.567 -12.784 1.00 97.31 104 ASP A C 1
ATOM 764 O O . ASP A 1 104 ? -13.954 -2.607 -12.851 1.00 97.31 104 ASP A O 1
ATOM 768 N N . PRO A 1 105 ? -14.701 -0.747 -13.854 1.00 96.00 105 PRO A N 1
ATOM 769 C CA . PRO A 1 105 ? -14.012 -1.027 -15.121 1.00 96.00 105 PRO A CA 1
ATOM 770 C C . PRO A 1 105 ? -12.480 -1.155 -15.042 1.00 96.00 105 PRO A C 1
ATOM 772 O O . PRO A 1 105 ? -11.872 -1.741 -15.940 1.00 96.00 105 PRO A O 1
ATOM 775 N N . PHE A 1 106 ? -11.854 -0.609 -14.001 1.00 95.38 106 PHE A N 1
ATOM 776 C CA . PHE A 1 106 ? -10.408 -0.603 -13.789 1.00 95.38 106 PHE A CA 1
ATOM 777 C C . PHE A 1 106 ? -9.943 -1.673 -12.800 1.00 95.38 106 PHE A C 1
ATOM 779 O O . PHE A 1 106 ? -8.756 -1.969 -12.773 1.00 95.38 106 PHE A O 1
ATOM 786 N N . ASN A 1 107 ? -10.849 -2.299 -12.044 1.00 95.31 107 ASN A N 1
ATOM 787 C CA . ASN A 1 107 ? -10.604 -3.559 -11.341 1.00 95.31 107 ASN A CA 1
ATOM 788 C C . ASN A 1 107 ? -11.944 -4.274 -11.072 1.00 95.31 107 ASN A C 1
ATOM 790 O O . ASN A 1 107 ? -12.706 -3.838 -10.206 1.00 95.31 107 ASN A O 1
ATOM 794 N N . PRO A 1 108 ? -12.255 -5.385 -11.767 1.00 95.31 108 PRO A N 1
ATOM 795 C CA . PRO A 1 108 ? -13.571 -6.022 -11.692 1.00 95.31 108 PRO A CA 1
ATOM 796 C C . PRO A 1 108 ? -13.807 -6.800 -10.389 1.00 95.31 108 PRO A C 1
ATOM 798 O O . PRO A 1 108 ? -14.911 -7.296 -10.169 1.00 95.31 108 PRO A O 1
ATOM 801 N N . VAL A 1 109 ? -12.790 -6.942 -9.535 1.00 95.69 109 VAL A N 1
ATOM 802 C CA . VAL A 1 109 ? -12.860 -7.694 -8.275 1.00 95.69 109 VAL A CA 1
ATOM 803 C C . VAL A 1 109 ? -12.389 -6.841 -7.096 1.00 95.69 109 VAL A C 1
ATOM 805 O O . VAL A 1 109 ? -11.979 -5.694 -7.254 1.00 95.69 109 VAL A O 1
ATOM 808 N N . GLY A 1 110 ? -12.476 -7.408 -5.894 1.00 92.50 110 GLY A N 1
ATOM 809 C CA . GLY A 1 110 ? -12.025 -6.788 -4.651 1.00 92.50 110 GLY A CA 1
ATOM 810 C C . GLY A 1 110 ? -13.123 -6.765 -3.593 1.00 92.50 110 GLY A C 1
ATOM 811 O O . GLY A 1 110 ? -14.320 -6.761 -3.897 1.00 92.50 110 GLY A O 1
ATOM 812 N N . ARG A 1 111 ? -12.701 -6.767 -2.327 1.00 92.69 111 ARG A N 1
ATOM 813 C CA . ARG A 1 111 ? -13.601 -6.795 -1.155 1.00 92.69 111 ARG A CA 1
ATOM 814 C C . ARG A 1 111 ? -13.397 -5.620 -0.195 1.00 92.69 111 ARG A C 1
ATOM 816 O O . ARG A 1 111 ? -13.859 -5.679 0.941 1.00 92.69 111 ARG A O 1
ATOM 823 N N . SER A 1 112 ? -12.685 -4.581 -0.639 1.00 93.81 112 SER A N 1
ATOM 824 C CA . SER A 1 112 ? -12.361 -3.388 0.159 1.00 93.81 112 SER A CA 1
ATOM 825 C C . SER A 1 112 ? -11.712 -3.716 1.512 1.00 93.81 112 SER A C 1
ATOM 827 O O . SER A 1 112 ? -11.946 -3.036 2.510 1.00 93.81 112 SER A O 1
ATOM 829 N N . ASP A 1 113 ? -10.906 -4.780 1.552 1.00 95.75 113 ASP A N 1
ATOM 830 C CA . ASP A 1 113 ? -10.205 -5.241 2.748 1.00 95.75 113 ASP A CA 1
ATOM 831 C C . ASP A 1 113 ? -8.718 -4.862 2.663 1.00 95.75 113 ASP A C 1
ATOM 833 O O . ASP A 1 113 ? -8.009 -5.416 1.820 1.00 95.75 113 ASP A O 1
ATOM 837 N N . PRO A 1 114 ? -8.197 -3.987 3.545 1.00 96.94 114 PRO A N 1
ATOM 838 C CA . PRO A 1 114 ? -6.780 -3.618 3.552 1.00 96.94 114 PRO A CA 1
ATOM 839 C C . PRO A 1 114 ? -5.819 -4.810 3.681 1.00 96.94 114 PRO A C 1
ATOM 841 O O . PRO A 1 114 ? -4.683 -4.734 3.210 1.00 96.94 114 PRO A O 1
ATOM 844 N N . LEU A 1 115 ? -6.255 -5.934 4.268 1.00 97.81 115 LEU A N 1
ATOM 845 C CA . LEU A 1 115 ? -5.432 -7.148 4.336 1.00 97.81 115 LEU A CA 1
ATOM 846 C C . LEU A 1 115 ? -5.192 -7.782 2.959 1.00 97.81 115 LEU A C 1
ATOM 848 O O . LEU A 1 115 ? -4.178 -8.447 2.764 1.00 97.81 115 LEU A O 1
ATOM 852 N N . GLU A 1 116 ? -6.079 -7.548 1.990 1.00 97.75 116 GLU A N 1
ATOM 853 C CA . GLU A 1 116 ? -5.887 -7.964 0.599 1.00 97.75 116 GLU A CA 1
ATOM 854 C C . GLU A 1 116 ? -4.770 -7.148 -0.071 1.00 97.75 116 GLU A C 1
ATOM 856 O O . GLU A 1 116 ? -3.861 -7.718 -0.677 1.00 97.75 116 GLU A O 1
ATOM 861 N N . THR A 1 117 ? -4.765 -5.823 0.117 1.00 98.50 117 THR A N 1
ATOM 862 C CA . THR A 1 117 ? -3.657 -4.958 -0.316 1.00 98.50 117 THR A CA 1
ATOM 863 C C . THR A 1 117 ? -2.351 -5.356 0.371 1.00 98.50 117 THR A C 1
ATOM 865 O O . THR A 1 117 ? -1.331 -5.490 -0.302 1.00 98.50 117 THR A O 1
ATOM 868 N N . ALA A 1 118 ? -2.364 -5.612 1.684 1.00 98.69 118 ALA A N 1
ATOM 869 C CA . ALA A 1 118 ? -1.173 -6.044 2.417 1.00 98.69 118 ALA A CA 1
ATOM 870 C C . ALA A 1 118 ? -0.619 -7.377 1.887 1.00 98.69 118 ALA A C 1
ATOM 872 O O . ALA A 1 118 ? 0.589 -7.500 1.687 1.00 98.69 118 ALA A O 1
ATOM 873 N N . ALA A 1 119 ? -1.480 -8.355 1.585 1.00 98.69 119 ALA A N 1
ATOM 874 C CA . ALA A 1 119 ? -1.059 -9.618 0.979 1.00 98.69 119 ALA A CA 1
ATOM 875 C C . ALA A 1 119 ? -0.348 -9.400 -0.369 1.00 98.69 119 ALA A C 1
ATOM 877 O O . ALA A 1 119 ? 0.689 -10.011 -0.633 1.00 98.69 119 ALA A O 1
ATOM 878 N N . LEU A 1 120 ? -0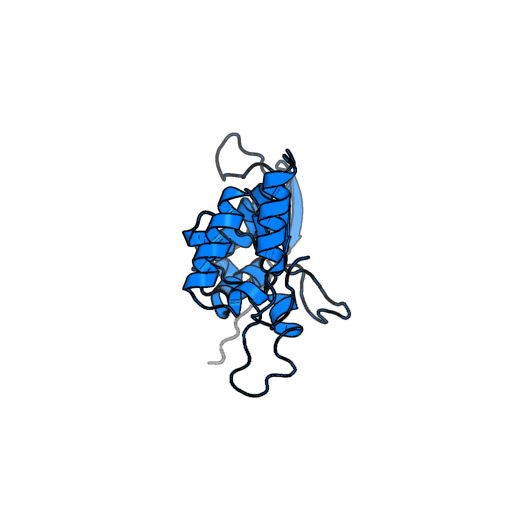.841 -8.480 -1.203 1.00 98.50 120 LEU A N 1
ATOM 879 C CA . LEU A 1 120 ? -0.186 -8.130 -2.467 1.00 98.50 120 LEU A CA 1
ATOM 880 C C . LEU A 1 120 ? 1.112 -7.343 -2.266 1.00 98.50 120 LEU A C 1
ATOM 882 O O . LEU A 1 120 ? 2.072 -7.549 -3.008 1.00 98.50 120 LEU A O 1
ATOM 886 N N . MET A 1 121 ? 1.199 -6.502 -1.237 1.00 98.75 121 MET A N 1
ATOM 887 C CA . MET A 1 121 ? 2.458 -5.853 -0.866 1.00 98.75 121 MET A CA 1
ATOM 888 C C . MET A 1 121 ? 3.513 -6.866 -0.406 1.00 98.75 121 MET A C 1
ATOM 890 O O . MET A 1 121 ? 4.694 -6.671 -0.690 1.00 98.75 121 MET A O 1
ATOM 894 N N . VAL A 1 122 ? 3.114 -7.980 0.216 1.00 98.69 122 VAL A N 1
ATOM 895 C CA . VAL A 1 122 ? 4.023 -9.107 0.483 1.00 98.69 122 VAL A CA 1
ATOM 896 C C . VAL A 1 122 ? 4.436 -9.788 -0.826 1.00 98.69 122 VAL A C 1
ATOM 898 O O . VAL A 1 122 ? 5.624 -9.867 -1.140 1.00 98.69 122 VAL A O 1
ATOM 901 N N . MET A 1 123 ? 3.468 -10.251 -1.621 1.00 98.31 123 MET A N 1
ATOM 902 C CA . MET A 1 123 ? 3.733 -11.124 -2.774 1.00 98.31 123 MET A CA 1
ATOM 903 C C . MET A 1 123 ? 4.373 -10.396 -3.962 1.00 98.31 123 MET A C 1
ATOM 905 O O . MET A 1 123 ? 5.352 -10.874 -4.537 1.00 98.31 123 MET A O 1
ATOM 909 N N . ALA A 1 124 ? 3.831 -9.239 -4.333 1.00 98.19 124 ALA A N 1
ATOM 910 C CA . ALA A 1 124 ? 4.282 -8.455 -5.477 1.00 98.19 124 ALA A CA 1
ATOM 911 C C . ALA A 1 124 ? 5.252 -7.338 -5.065 1.00 98.19 124 ALA A C 1
ATOM 913 O O . ALA A 1 124 ? 6.230 -7.093 -5.776 1.00 98.19 124 ALA A O 1
ATOM 914 N N . GLY A 1 125 ? 5.006 -6.707 -3.912 1.00 98.00 125 GLY A N 1
ATOM 915 C CA . GLY A 1 125 ? 5.829 -5.622 -3.370 1.00 98.00 125 GLY A CA 1
ATOM 916 C C . GLY A 1 125 ? 7.044 -6.072 -2.550 1.00 98.00 125 GLY A C 1
ATOM 917 O O . GLY A 1 125 ? 7.866 -5.229 -2.196 1.00 98.00 125 GLY A O 1
ATOM 918 N N . HIS A 1 126 ? 7.178 -7.371 -2.247 1.00 98.25 126 HIS A N 1
ATOM 919 C CA . HIS A 1 126 ? 8.290 -7.954 -1.472 1.00 98.25 126 HIS A CA 1
ATOM 920 C C . HIS A 1 126 ? 8.490 -7.334 -0.082 1.00 98.25 126 HIS A C 1
ATOM 922 O O . HIS A 1 126 ? 9.612 -7.236 0.418 1.00 98.25 126 HIS A O 1
ATOM 928 N N . GLN A 1 127 ? 7.396 -6.910 0.546 1.00 98.62 127 GLN A N 1
ATOM 929 C CA . GLN A 1 127 ? 7.402 -6.399 1.913 1.00 98.62 127 GLN A CA 1
ATOM 930 C C . GLN A 1 127 ? 7.256 -7.545 2.918 1.00 98.62 127 GLN A C 1
ATOM 932 O O . GLN A 1 127 ? 6.596 -8.550 2.651 1.00 98.62 127 GLN A O 1
ATOM 937 N N . LEU A 1 128 ? 7.858 -7.398 4.099 1.00 98.50 128 LEU A N 1
ATOM 938 C CA . LEU A 1 128 ? 7.592 -8.318 5.204 1.00 98.50 128 LEU A CA 1
ATOM 939 C C . LEU A 1 128 ? 6.183 -8.064 5.768 1.00 98.50 128 LEU A C 1
ATOM 941 O O . LEU A 1 128 ? 5.701 -6.936 5.676 1.00 98.50 128 LEU A O 1
ATOM 945 N N . PRO A 1 129 ? 5.513 -9.064 6.371 1.00 98.62 129 PRO A N 1
ATOM 946 C CA . PRO A 1 129 ? 4.122 -8.925 6.807 1.00 98.62 129 PRO A CA 1
ATOM 947 C C . PRO A 1 129 ? 3.844 -7.739 7.740 1.00 98.62 129 PRO A C 1
ATOM 949 O O . PRO A 1 129 ? 2.836 -7.058 7.565 1.00 98.62 129 PRO A O 1
ATOM 952 N N . ASP A 1 130 ? 4.734 -7.457 8.695 1.00 98.19 130 ASP A N 1
ATOM 953 C CA . ASP A 1 130 ? 4.560 -6.323 9.614 1.00 98.19 130 ASP A CA 1
ATOM 954 C C . ASP A 1 130 ? 4.665 -4.975 8.891 1.00 98.19 130 ASP A C 1
ATOM 956 O O . ASP A 1 130 ? 3.903 -4.053 9.180 1.00 98.19 130 ASP A O 1
ATOM 960 N N . ASP A 1 131 ? 5.567 -4.869 7.914 1.00 98.50 131 ASP A N 1
ATOM 961 C CA . ASP A 1 131 ? 5.695 -3.678 7.077 1.00 98.50 131 ASP A CA 1
ATOM 962 C C . ASP A 1 131 ? 4.490 -3.533 6.146 1.00 98.50 131 ASP A C 1
ATOM 964 O O . ASP A 1 131 ? 3.888 -2.468 6.091 1.00 98.50 131 ASP A O 1
ATOM 968 N N . ALA A 1 132 ? 4.067 -4.611 5.484 1.00 98.75 132 ALA A N 1
ATOM 969 C CA . ALA A 1 132 ? 2.881 -4.606 4.634 1.00 98.75 132 ALA A CA 1
ATOM 970 C C . ALA A 1 132 ? 1.618 -4.186 5.406 1.00 98.75 132 ALA A C 1
ATOM 972 O O . ALA A 1 132 ? 0.803 -3.428 4.883 1.00 98.75 132 ALA A O 1
ATOM 973 N N . TYR A 1 133 ? 1.470 -4.626 6.662 1.00 98.25 133 TYR A N 1
ATOM 974 C CA . TYR A 1 133 ? 0.384 -4.181 7.535 1.00 98.25 133 TYR A CA 1
ATOM 975 C C . TYR A 1 133 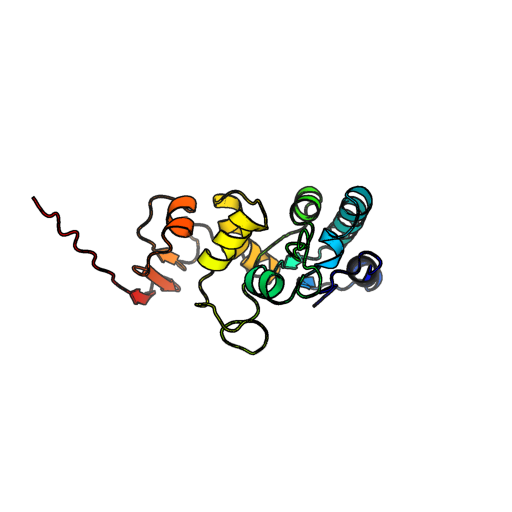? 0.486 -2.689 7.887 1.00 98.25 133 TYR A C 1
ATOM 977 O O . TYR A 1 133 ? -0.518 -1.975 7.828 1.00 98.25 133 TYR A O 1
ATOM 985 N N . ARG A 1 134 ? 1.679 -2.186 8.237 1.00 98.00 134 ARG A N 1
ATOM 986 C CA . ARG A 1 134 ? 1.899 -0.749 8.507 1.00 98.00 134 ARG A CA 1
ATOM 987 C C . ARG A 1 134 ? 1.537 0.117 7.300 1.00 98.00 134 ARG A C 1
ATOM 989 O O . ARG A 1 134 ? 0.805 1.096 7.472 1.00 98.00 134 ARG A O 1
ATOM 996 N N . MET A 1 135 ? 1.927 -0.328 6.103 1.00 98.75 135 MET A N 1
ATOM 997 C CA . MET A 1 135 ? 1.669 0.361 4.836 1.00 98.75 135 MET A CA 1
ATOM 998 C C . MET A 1 135 ? 0.180 0.537 4.539 1.00 98.75 135 MET A C 1
ATOM 1000 O O . MET A 1 135 ? -0.181 1.502 3.878 1.00 98.75 135 MET A O 1
ATOM 1004 N N . VAL A 1 136 ? -0.692 -0.349 5.031 1.00 98.44 136 VAL A N 1
ATOM 1005 C CA . VAL A 1 136 ? -2.157 -0.250 4.858 1.00 98.44 136 VAL A CA 1
ATOM 1006 C C . VAL A 1 136 ? -2.885 0.263 6.110 1.00 98.44 136 VAL A C 1
ATOM 1008 O O . VAL A 1 136 ? -4.114 0.245 6.165 1.00 98.44 136 VAL A O 1
ATOM 1011 N N . SER A 1 137 ? -2.145 0.696 7.138 1.00 97.38 137 SER A N 1
ATOM 1012 C CA . SER A 1 137 ? -2.691 1.174 8.414 1.00 97.38 137 SER A CA 1
ATOM 1013 C C . SER A 1 137 ? -2.130 2.546 8.802 1.00 97.38 137 SER A C 1
ATOM 1015 O O . SER A 1 137 ? -2.603 3.568 8.309 1.00 97.38 137 SER A O 1
ATOM 1017 N N . ASN A 1 138 ? -1.144 2.611 9.698 1.00 97.44 138 ASN A N 1
ATOM 1018 C CA . ASN A 1 138 ? -0.625 3.879 10.212 1.00 97.44 138 ASN A CA 1
ATOM 1019 C C . ASN A 1 138 ? 0.110 4.709 9.156 1.00 97.44 138 ASN A C 1
ATOM 1021 O O . ASN A 1 138 ? 0.034 5.933 9.229 1.00 97.44 138 ASN A O 1
ATOM 1025 N N . ASP A 1 139 ? 0.753 4.081 8.171 1.00 98.56 139 ASP A N 1
ATOM 1026 C CA . ASP A 1 139 ? 1.428 4.830 7.106 1.00 98.56 139 ASP A CA 1
ATOM 1027 C C . ASP A 1 139 ? 0.393 5.517 6.197 1.00 98.56 139 ASP A C 1
ATOM 1029 O O . ASP A 1 139 ? 0.605 6.652 5.776 1.00 98.56 139 ASP A O 1
ATOM 1033 N N . VAL A 1 140 ? -0.782 4.898 5.985 1.00 98.19 140 VAL A N 1
ATOM 1034 C CA . VAL A 1 140 ? -1.919 5.552 5.306 1.00 98.19 140 VAL A CA 1
ATOM 1035 C C . VAL A 1 140 ? -2.371 6.770 6.095 1.00 98.19 140 VAL A C 1
ATOM 1037 O O . VAL A 1 140 ? -2.547 7.831 5.508 1.00 98.19 140 VAL A O 1
ATOM 1040 N N . ARG A 1 141 ? -2.552 6.633 7.418 1.00 97.12 141 ARG A N 1
ATOM 1041 C CA . ARG A 1 141 ? -2.993 7.744 8.278 1.00 97.12 141 ARG A CA 1
ATOM 1042 C C . ARG A 1 141 ? -2.044 8.925 8.165 1.00 97.12 141 ARG A C 1
ATOM 1044 O O . ARG A 1 141 ? -2.495 10.029 7.890 1.00 97.12 141 ARG A O 1
ATOM 1051 N N . GLU A 1 142 ? -0.753 8.674 8.326 1.00 97.31 142 GLU A N 1
ATOM 1052 C CA . GLU A 1 142 ? 0.271 9.708 8.221 1.00 97.31 142 GLU A CA 1
ATOM 1053 C C . GLU A 1 142 ? 0.278 10.353 6.824 1.00 97.31 142 GLU A C 1
ATOM 1055 O O . GLU A 1 142 ? 0.247 11.578 6.721 1.00 97.31 142 GLU A O 1
ATOM 1060 N N . GLY A 1 143 ? 0.180 9.549 5.759 1.00 96.69 143 GLY A N 1
ATOM 1061 C CA . GLY A 1 143 ? 0.194 10.033 4.375 1.00 96.69 143 GLY A CA 1
ATOM 1062 C C . GLY A 1 143 ? -1.028 10.865 3.980 1.00 96.69 143 GLY A C 1
ATOM 1063 O O . GLY A 1 143 ? -0.947 11.662 3.049 1.00 96.69 143 GLY A O 1
ATOM 1064 N N . ILE A 1 144 ? -2.147 10.727 4.699 1.00 95.19 144 ILE A N 1
ATOM 1065 C CA . ILE A 1 144 ? -3.346 11.569 4.531 1.00 95.19 144 ILE A CA 1
ATOM 1066 C C . ILE A 1 144 ? -3.472 12.657 5.613 1.00 95.19 144 ILE A C 1
ATOM 1068 O O . ILE A 1 144 ? -4.537 13.256 5.767 1.00 95.19 144 ILE A O 1
ATOM 1072 N N . GLY A 1 145 ? -2.406 12.921 6.378 1.00 95.00 145 GLY A N 1
ATOM 1073 C CA . GLY A 1 145 ? -2.361 13.990 7.383 1.00 95.00 145 GLY A CA 1
ATOM 1074 C C . GLY A 1 145 ? -3.110 13.684 8.684 1.00 95.00 145 GLY A C 1
ATOM 1075 O O . GLY A 1 145 ? -3.441 14.594 9.444 1.00 95.00 145 GLY A O 1
ATOM 1076 N N . MET A 1 146 ? -3.401 12.413 8.960 1.00 95.19 146 MET A N 1
ATOM 1077 C CA . MET A 1 146 ? -3.997 11.956 10.214 1.00 95.19 146 MET A CA 1
ATOM 1078 C C . MET A 1 146 ? -2.923 11.477 11.203 1.00 95.19 146 MET A C 1
ATOM 1080 O O . MET A 1 146 ? -1.938 10.855 10.804 1.00 95.19 146 MET A O 1
ATOM 1084 N N . PRO A 1 147 ? -3.127 11.669 12.520 1.00 94.19 147 PRO A N 1
ATOM 1085 C CA . PRO A 1 147 ? -2.194 11.166 13.518 1.00 94.19 147 PRO A CA 1
ATOM 1086 C C . PRO A 1 147 ? -2.179 9.637 13.528 1.00 94.19 147 PRO A C 1
ATOM 1088 O O . PRO A 1 147 ? -3.233 8.991 13.401 1.00 94.19 147 PRO A O 1
ATOM 1091 N N . ARG A 1 148 ? -0.986 9.069 13.736 1.00 95.19 148 ARG A N 1
ATOM 1092 C CA . ARG A 1 148 ? -0.802 7.642 14.018 1.00 95.19 148 ARG A CA 1
ATOM 1093 C C . ARG A 1 148 ? -1.609 7.225 15.245 1.00 95.19 148 ARG A C 1
ATOM 1095 O O . ARG A 1 148 ? -1.817 8.012 16.166 1.00 95.19 148 ARG A O 1
ATOM 1102 N N . LEU A 1 149 ? -2.042 5.972 15.248 1.00 94.44 149 LEU A N 1
ATOM 1103 C CA . LEU A 1 149 ? -2.673 5.332 16.395 1.00 94.44 149 LEU A CA 1
ATOM 1104 C C . LEU A 1 149 ? -1.742 4.269 16.973 1.00 94.44 149 LEU A C 1
ATOM 1106 O O . LEU A 1 149 ? -1.111 3.505 16.241 1.00 94.44 149 LEU A O 1
ATOM 1110 N N . SER A 1 150 ? -1.696 4.206 18.294 1.00 93.44 150 SER A N 1
ATOM 1111 C CA . SER A 1 150 ? -1.014 3.178 19.073 1.00 93.44 150 SER A CA 1
ATOM 1112 C C . SER A 1 150 ? -2.036 2.423 19.917 1.00 93.44 150 SER A C 1
ATOM 1114 O O . SER A 1 150 ? -3.066 2.969 20.316 1.00 93.44 150 SER A O 1
ATOM 1116 N N . VAL A 1 151 ? -1.758 1.150 20.193 1.00 91.75 151 VAL A N 1
ATOM 1117 C CA . VAL A 1 151 ? -2.567 0.346 21.116 1.00 91.75 151 VAL A CA 1
ATOM 1118 C C . VAL A 1 151 ? -2.015 0.550 22.525 1.00 91.75 151 VAL A C 1
ATOM 1120 O O . VAL A 1 151 ? -1.312 -0.299 23.064 1.00 91.75 151 VAL A O 1
ATOM 1123 N N . GLU A 1 152 ? -2.281 1.724 23.095 1.00 94.38 152 GLU A N 1
ATOM 1124 C CA . GLU A 1 152 ? -1.842 2.106 24.440 1.00 94.38 152 GLU A CA 1
ATOM 1125 C C . GLU A 1 152 ? -2.873 3.006 25.137 1.00 94.38 152 GLU A C 1
ATOM 1127 O O . GLU A 1 152 ? -3.761 3.581 24.501 1.00 94.38 152 GLU A O 1
ATOM 1132 N N . ALA A 1 153 ? -2.780 3.121 26.464 1.00 94.75 153 ALA A N 1
ATOM 1133 C CA . ALA A 1 153 ? -3.685 3.968 27.234 1.00 94.75 153 ALA A CA 1
ATOM 1134 C C . ALA A 1 153 ? -3.524 5.447 26.836 1.00 94.75 153 ALA A C 1
ATOM 1136 O O . ALA A 1 153 ? -2.416 5.973 26.814 1.00 94.75 153 ALA A O 1
ATOM 1137 N N . GLY A 1 154 ? -4.642 6.121 26.557 1.00 93.50 154 GLY A N 1
ATOM 1138 C CA . GLY A 1 154 ? -4.671 7.518 26.106 1.00 93.50 154 GLY A CA 1
ATOM 1139 C C . GLY A 1 154 ? -4.875 7.683 24.597 1.00 93.50 154 GLY A C 1
ATOM 1140 O O . GLY A 1 154 ? -5.385 8.720 24.174 1.00 93.50 154 GLY A O 1
ATOM 1141 N N . SER A 1 155 ? -4.581 6.656 23.796 1.00 94.75 155 SER A N 1
ATOM 1142 C CA . SER A 1 155 ? -4.903 6.660 22.367 1.00 94.75 155 SER A CA 1
ATOM 1143 C C . SER A 1 155 ? -6.407 6.494 22.116 1.00 94.75 155 SER A C 1
ATOM 1145 O O . SER A 1 155 ? -7.104 5.851 22.910 1.00 94.75 155 SER A O 1
ATOM 1147 N N . PRO A 1 156 ? -6.949 7.054 21.012 1.00 95.12 156 PRO A N 1
ATOM 1148 C CA . PRO A 1 156 ? -8.327 6.800 20.612 1.00 95.12 156 PRO A CA 1
ATOM 1149 C C . PRO A 1 156 ? -8.618 5.299 20.529 1.00 95.12 156 PRO A C 1
ATOM 1151 O O . PRO A 1 156 ? -7.872 4.554 19.898 1.00 95.12 156 PRO A O 1
ATOM 1154 N N . ALA A 1 157 ? -9.734 4.865 21.118 1.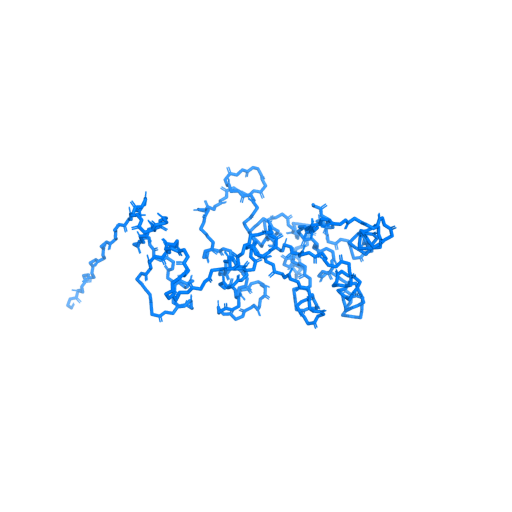00 95.75 157 ALA A N 1
ATOM 1155 C CA . ALA A 1 157 ? -10.198 3.476 21.072 1.00 95.75 157 ALA A CA 1
ATOM 1156 C C . ALA A 1 157 ? -10.840 3.128 19.710 1.00 95.75 157 ALA A C 1
ATOM 1158 O O . ALA A 1 157 ? -12.005 2.729 19.625 1.00 95.75 157 ALA A O 1
ATOM 1159 N N . ASP A 1 158 ? -10.065 3.331 18.647 1.00 95.88 158 ASP A N 1
ATOM 1160 C CA . ASP A 1 158 ? -10.371 3.004 17.259 1.00 95.88 158 ASP A CA 1
ATOM 1161 C C . ASP A 1 158 ? -9.610 1.725 16.898 1.00 95.88 158 ASP A C 1
ATOM 1163 O O . ASP A 1 158 ? -8.404 1.759 16.658 1.00 95.88 158 ASP A O 1
ATOM 1167 N N . LEU A 1 159 ? -10.302 0.585 16.925 1.00 94.31 159 LEU A N 1
ATOM 1168 C CA . LEU A 1 159 ? -9.674 -0.736 16.911 1.00 94.31 159 LEU A CA 1
ATOM 1169 C C . LEU A 1 159 ? -10.342 -1.651 15.889 1.00 94.31 159 LEU A C 1
ATOM 1171 O O . LEU A 1 159 ? -11.566 -1.672 15.760 1.00 94.31 159 LEU A O 1
ATOM 1175 N N . LEU A 1 160 ? -9.532 -2.475 15.233 1.00 94.81 160 LEU A N 1
ATOM 1176 C CA . LEU A 1 160 ? -9.986 -3.652 14.508 1.00 94.81 160 LEU A CA 1
ATOM 1177 C C . LEU A 1 160 ? -9.496 -4.883 15.270 1.00 94.81 160 LEU A C 1
ATOM 1179 O O . LEU A 1 160 ? -8.294 -5.115 15.370 1.00 94.81 160 LEU A O 1
ATOM 1183 N N . VAL A 1 161 ? -10.425 -5.658 15.821 1.00 96.19 161 VAL A N 1
ATOM 1184 C CA . VAL A 1 161 ? -10.123 -6.914 16.512 1.00 96.19 161 VAL A CA 1
ATOM 1185 C C . VAL A 1 161 ? -10.299 -8.055 15.521 1.00 96.19 161 VAL A C 1
ATOM 1187 O O . VAL A 1 161 ? -11.381 -8.224 14.953 1.00 96.19 161 VAL A O 1
ATOM 1190 N N . ILE A 1 162 ? -9.228 -8.817 15.323 1.00 96.12 162 ILE A N 1
ATOM 1191 C CA . ILE A 1 162 ? -9.147 -9.950 14.401 1.00 96.12 162 ILE A CA 1
ATOM 1192 C C . ILE A 1 162 ? -8.682 -11.164 15.198 1.00 96.12 162 ILE A C 1
ATOM 1194 O O . ILE A 1 162 ? -7.743 -11.054 15.984 1.00 96.12 162 ILE A O 1
ATOM 1198 N N . ASP A 1 163 ? -9.324 -12.309 14.982 1.00 93.50 163 ASP A N 1
ATOM 1199 C CA . ASP A 1 163 ? -8.890 -13.586 15.549 1.00 93.50 163 ASP A CA 1
ATOM 1200 C C . ASP A 1 163 ? -7.665 -14.120 14.786 1.00 93.50 163 ASP A C 1
ATOM 1202 O O . ASP A 1 163 ? -7.783 -14.871 13.818 1.00 93.50 163 ASP A O 1
ATOM 1206 N N . ALA A 1 164 ? -6.486 -13.610 15.149 1.00 95.06 164 ALA A N 1
ATOM 1207 C CA . ALA A 1 164 ? -5.187 -13.997 14.606 1.00 95.06 164 ALA A CA 1
ATOM 1208 C C . ALA A 1 164 ? -4.076 -13.662 15.615 1.00 95.06 164 ALA A C 1
ATOM 1210 O O . ALA A 1 164 ? -4.128 -12.634 16.291 1.00 95.06 164 ALA A O 1
ATOM 1211 N N . ALA A 1 165 ? -3.025 -14.480 15.684 1.00 95.62 165 ALA A N 1
ATOM 1212 C CA . ALA A 1 165 ? -1.918 -14.296 16.624 1.00 95.62 165 ALA A CA 1
ATOM 1213 C C . ALA A 1 165 ? -0.844 -13.303 16.137 1.00 95.62 165 ALA A C 1
ATOM 1215 O O . ALA A 1 165 ? 0.078 -12.975 16.881 1.00 95.62 165 ALA A O 1
ATOM 1216 N N . SER A 1 166 ? -0.906 -12.846 14.880 1.00 96.62 166 SER A N 1
ATOM 1217 C CA . SER A 1 166 ? 0.067 -11.901 14.306 1.00 96.62 166 SER A CA 1
ATOM 1218 C C . SER A 1 166 ? -0.465 -11.204 13.047 1.00 96.62 166 SER A C 1
ATOM 1220 O O . SER A 1 166 ? -1.349 -11.761 12.388 1.00 96.62 166 SER A O 1
ATOM 1222 N N . PRO A 1 167 ? 0.119 -10.061 12.624 1.00 96.62 167 PRO A N 1
ATOM 1223 C CA . PRO A 1 167 ? -0.173 -9.460 11.320 1.00 96.62 167 PRO A CA 1
ATOM 1224 C C . PRO A 1 167 ? 0.036 -10.437 10.159 1.00 96.62 167 PRO A C 1
ATOM 1226 O O . PRO A 1 167 ? -0.790 -10.501 9.255 1.00 96.62 167 PRO A O 1
ATOM 1229 N N . ARG A 1 168 ? 1.084 -11.272 10.216 1.00 98.00 168 ARG A N 1
ATOM 1230 C CA . ARG A 1 168 ? 1.321 -12.338 9.229 1.00 98.00 168 ARG A CA 1
ATOM 1231 C C . ARG A 1 168 ? 0.135 -13.292 9.112 1.00 98.00 168 ARG A C 1
ATOM 1233 O O . ARG A 1 168 ? -0.292 -13.587 8.001 1.00 98.00 168 ARG A O 1
ATOM 1240 N N . GLU A 1 169 ? -0.359 -13.808 10.234 1.00 98.06 169 GLU A N 1
ATOM 1241 C CA . GLU A 1 169 ? -1.501 -14.725 10.235 1.00 98.06 169 GLU A CA 1
ATOM 1242 C C . GLU A 1 169 ? -2.783 -14.026 9.782 1.00 98.06 169 GLU A C 1
ATOM 1244 O O . GLU A 1 169 ? -3.501 -14.574 8.950 1.00 98.06 169 GLU A O 1
ATOM 1249 N N . ALA A 1 170 ? -3.025 -12.797 10.247 1.00 97.56 170 ALA A N 1
ATOM 1250 C CA . ALA A 1 170 ? -4.172 -12.002 9.825 1.00 97.56 170 ALA A CA 1
ATOM 1251 C C . ALA A 1 170 ? -4.174 -11.778 8.305 1.00 97.56 170 ALA A C 1
ATOM 1253 O O . ALA A 1 170 ? -5.195 -12.005 7.664 1.00 97.56 170 ALA A O 1
ATOM 1254 N N . ILE A 1 171 ? -3.035 -11.397 7.716 1.00 98.19 171 ILE A N 1
ATOM 1255 C CA . ILE A 1 171 ? -2.882 -11.220 6.263 1.00 98.19 171 ILE A CA 1
ATOM 1256 C C . ILE A 1 171 ? -3.110 -12.545 5.524 1.00 98.19 171 ILE A C 1
ATOM 1258 O O . ILE A 1 171 ? -3.819 -12.570 4.522 1.00 98.19 171 ILE A O 1
ATOM 1262 N N . ALA A 1 172 ? -2.529 -13.645 6.012 1.00 97.44 172 ALA A N 1
ATOM 1263 C CA . ALA A 1 172 ? -2.594 -14.942 5.340 1.00 97.44 172 ALA A CA 1
ATOM 1264 C C . ALA A 1 172 ? -3.995 -15.576 5.373 1.00 97.44 172 ALA A C 1
ATOM 1266 O O . ALA A 1 172 ? -4.435 -16.139 4.374 1.00 97.44 172 ALA A O 1
ATOM 1267 N N . ALA A 1 173 ? -4.680 -15.510 6.516 1.00 95.12 173 ALA A N 1
ATOM 1268 C CA . ALA A 1 173 ? -5.995 -16.122 6.702 1.00 95.12 173 ALA A CA 1
ATOM 1269 C C . ALA A 1 173 ? -7.144 -15.183 6.309 1.00 95.12 173 ALA A C 1
ATOM 1271 O O . ALA A 1 173 ? -8.222 -15.650 5.947 1.00 95.12 173 ALA A O 1
ATOM 1272 N N . ALA A 1 174 ? -6.919 -13.870 6.418 1.00 94.00 174 ALA A N 1
ATOM 1273 C CA . ALA A 1 174 ? -7.890 -12.801 6.220 1.00 94.00 174 ALA A CA 1
ATOM 1274 C C . ALA A 1 174 ? -9.311 -13.140 6.718 1.00 94.00 174 ALA A C 1
ATOM 1276 O O . ALA A 1 174 ? -10.273 -12.989 5.951 1.00 94.00 174 ALA A O 1
ATOM 1277 N N . PRO A 1 175 ? -9.459 -13.581 7.985 1.00 93.62 175 PRO A N 1
ATOM 1278 C CA . PRO A 1 175 ? -10.708 -14.136 8.496 1.00 93.62 175 PRO A CA 1
ATOM 1279 C C . PRO A 1 175 ? -11.828 -13.099 8.418 1.00 93.62 175 PRO A C 1
ATOM 1281 O O . PRO A 1 175 ? -11.577 -11.905 8.594 1.00 93.62 175 PRO A O 1
ATOM 1284 N N . MET A 1 176 ? -13.068 -13.527 8.168 1.00 90.75 176 MET A N 1
ATOM 1285 C CA . MET A 1 176 ? -14.210 -12.603 8.177 1.00 90.75 176 MET A CA 1
ATOM 1286 C C . MET A 1 176 ? -14.668 -12.269 9.598 1.00 90.75 176 MET A C 1
ATOM 1288 O O . MET A 1 176 ? -15.265 -11.216 9.801 1.00 90.75 176 MET A O 1
ATOM 1292 N N . SER A 1 177 ? -14.353 -13.126 10.576 1.00 94.56 177 SER A N 1
ATOM 1293 C CA . SER A 1 177 ? -14.664 -12.896 11.990 1.00 94.56 177 SER A CA 1
ATOM 1294 C C . SER A 1 177 ? -13.868 -11.706 12.538 1.00 94.56 177 SER A C 1
ATOM 1296 O O . SER A 1 177 ? -12.679 -11.826 12.845 1.00 94.56 177 SER A O 1
ATOM 1298 N N . ARG A 1 178 ? -14.498 -10.528 12.598 1.00 96.50 178 ARG A N 1
ATOM 1299 C CA . ARG A 1 178 ? -13.863 -9.254 12.977 1.00 96.50 178 ARG A CA 1
ATOM 1300 C C . ARG A 1 178 ? -14.820 -8.377 13.767 1.00 96.50 178 ARG A C 1
ATOM 1302 O O . ARG A 1 178 ? -16.032 -8.427 13.566 1.00 96.50 178 ARG A O 1
ATOM 1309 N N . ARG A 1 179 ? -14.269 -7.520 14.627 1.00 98.00 179 ARG A N 1
ATOM 1310 C CA . ARG A 1 179 ? -15.016 -6.485 15.363 1.00 98.00 179 ARG A CA 1
ATOM 1311 C C . ARG A 1 179 ? -14.346 -5.132 15.170 1.00 98.00 179 ARG A C 1
ATOM 1313 O O . ARG A 1 179 ? -13.134 -5.018 15.331 1.00 98.00 179 ARG A O 1
ATOM 1320 N N . VAL A 1 180 ? -15.132 -4.116 14.833 1.00 97.56 180 VAL A N 1
ATOM 1321 C CA . VAL A 1 180 ? -14.664 -2.745 14.610 1.00 97.56 180 VAL A CA 1
ATOM 1322 C C . VAL A 1 180 ? -15.177 -1.862 15.732 1.00 97.56 180 VAL A C 1
ATOM 1324 O O . VAL A 1 180 ? -16.387 -1.738 15.928 1.00 97.56 180 VAL A O 1
ATOM 1327 N N . TYR A 1 181 ? -14.258 -1.215 16.434 1.00 97.69 181 TYR A N 1
ATOM 1328 C CA . TYR A 1 181 ? -14.556 -0.219 17.450 1.00 97.69 181 TYR A CA 1
ATOM 1329 C C . TYR A 1 181 ? -14.174 1.166 16.941 1.00 97.69 181 TYR A C 1
ATOM 1331 O O . TYR A 1 181 ? -13.100 1.352 16.373 1.00 97.69 181 TYR A O 1
ATOM 1339 N N . ARG A 1 182 ? -15.045 2.146 17.172 1.00 97.31 182 ARG A N 1
ATOM 1340 C CA . ARG A 1 182 ? -14.784 3.567 16.929 1.00 97.31 182 ARG A CA 1
ATOM 1341 C C . ARG A 1 182 ? -15.060 4.322 18.217 1.00 97.31 182 ARG A C 1
ATOM 1343 O O . ARG A 1 182 ? -16.190 4.313 18.704 1.00 97.31 182 ARG A O 1
ATOM 1350 N N . ARG A 1 183 ? -14.044 4.988 18.767 1.00 95.81 183 ARG A N 1
ATOM 1351 C CA . ARG A 1 183 ? -14.100 5.692 20.059 1.00 95.81 183 ARG A CA 1
ATOM 1352 C C . ARG A 1 183 ? -14.681 4.814 21.176 1.00 95.81 183 ARG A C 1
ATOM 1354 O O . ARG A 1 183 ? -15.512 5.263 21.957 1.00 95.81 183 ARG A O 1
ATOM 1361 N N . GLY A 1 184 ? -14.275 3.546 21.208 1.00 96.56 184 GLY A N 1
ATOM 1362 C CA . GLY A 1 184 ? -14.692 2.571 22.220 1.00 96.56 184 GLY A CA 1
ATOM 1363 C C . GLY A 1 184 ? -16.074 1.952 21.995 1.00 96.56 184 GLY A C 1
ATOM 1364 O O . GLY A 1 184 ? -16.474 1.085 22.765 1.00 96.56 184 GLY A O 1
ATOM 1365 N N . VAL A 1 185 ? -16.795 2.340 20.940 1.00 98.25 185 VAL A N 1
ATOM 1366 C CA . VAL A 1 185 ? -18.114 1.786 20.605 1.00 98.25 185 VAL A CA 1
ATOM 1367 C C . VAL A 1 185 ? -17.969 0.751 19.498 1.00 98.25 185 VAL A C 1
ATOM 1369 O O . VAL A 1 185 ? -17.357 1.042 18.472 1.00 98.25 185 VAL A O 1
ATOM 1372 N N . LEU A 1 186 ? -18.543 -0.440 19.686 1.00 98.31 186 LEU A N 1
ATOM 1373 C CA . LEU A 1 186 ? -18.644 -1.449 18.630 1.00 98.31 186 LEU A CA 1
ATOM 1374 C C . LEU A 1 186 ? -19.566 -0.922 17.520 1.00 98.31 186 LEU A C 1
ATOM 1376 O O . LEU A 1 186 ? -20.755 -0.721 17.755 1.00 98.31 186 LEU A O 1
ATOM 1380 N N . VAL A 1 187 ? -19.018 -0.692 16.326 1.00 98.44 187 VAL A N 1
ATOM 1381 C CA . VAL A 1 187 ? -19.761 -0.145 15.173 1.00 98.44 187 VAL A CA 1
ATOM 1382 C C . VAL A 1 187 ? -20.024 -1.176 14.079 1.00 98.44 187 VAL A C 1
ATOM 1384 O O . VAL A 1 187 ? -20.939 -0.990 13.283 1.00 98.44 187 VAL A O 1
ATOM 1387 N N . ALA A 1 188 ? -19.251 -2.262 14.038 1.00 97.75 188 ALA A N 1
ATOM 1388 C CA . ALA A 1 188 ? -19.484 -3.388 13.140 1.00 97.75 188 ALA A CA 1
ATOM 1389 C C . ALA A 1 188 ? -18.912 -4.681 13.732 1.00 97.75 188 ALA A C 1
ATOM 1391 O O . ALA A 1 188 ? -17.869 -4.665 14.391 1.00 97.75 188 ALA A O 1
ATOM 1392 N N . SER A 1 189 ? -19.566 -5.806 13.459 1.00 97.38 189 SER A N 1
ATOM 1393 C CA . SER A 1 189 ? -19.073 -7.138 13.802 1.00 97.38 189 SER A CA 1
ATOM 1394 C C . SER A 1 189 ? -19.521 -8.162 12.770 1.00 97.38 189 SER A C 1
ATOM 1396 O O . SER A 1 189 ? -20.636 -8.078 12.259 1.00 97.38 189 SER A O 1
ATOM 1398 N N . ALA A 1 190 ? -18.674 -9.151 12.520 1.00 95.94 190 ALA A N 1
ATOM 1399 C CA . ALA A 1 190 ? -19.013 -10.357 11.784 1.00 95.94 190 ALA A CA 1
ATOM 1400 C C . ALA A 1 190 ? -18.475 -11.563 12.556 1.00 95.94 190 ALA A C 1
ATOM 1402 O O . ALA A 1 190 ? -17.385 -11.489 13.123 1.00 95.94 190 ALA A O 1
ATOM 1403 N N . ASP A 1 191 ? -19.236 -12.654 12.564 1.00 93.69 191 ASP A N 1
ATOM 1404 C CA . ASP A 1 191 ? -18.850 -13.927 13.166 1.00 93.69 191 ASP A CA 1
ATOM 1405 C C . ASP A 1 191 ? -18.723 -14.989 12.064 1.00 93.69 191 ASP A C 1
ATOM 1407 O O . ASP A 1 191 ? -19.467 -14.981 11.082 1.00 93.69 191 ASP A O 1
ATOM 1411 N N . GLN A 1 192 ? -17.769 -15.907 12.218 1.00 91.44 192 GLN A N 1
ATOM 1412 C CA . GLN A 1 192 ? -17.538 -17.012 11.288 1.00 91.44 192 GLN A CA 1
ATOM 1413 C C . GLN A 1 192 ? -17.372 -18.309 12.081 1.00 91.44 192 GLN A C 1
ATOM 1415 O O . GLN A 1 192 ? -16.592 -18.358 13.029 1.00 91.44 192 GLN A O 1
ATOM 1420 N N . GLN A 1 193 ? -18.077 -19.366 11.674 1.00 90.50 193 GLN A N 1
ATOM 1421 C CA . GLN A 1 193 ? -17.966 -20.697 12.267 1.00 90.50 193 GLN A CA 1
ATOM 1422 C C . GLN A 1 193 ? -17.460 -21.692 11.220 1.00 90.50 193 GLN A C 1
ATOM 1424 O O . GLN A 1 193 ? -17.981 -21.751 10.108 1.00 90.50 193 GLN A O 1
ATOM 1429 N N . THR A 1 194 ? -16.470 -22.499 11.599 1.00 88.56 194 THR A N 1
ATOM 1430 C CA . THR A 1 194 ? -15.907 -23.560 10.755 1.00 88.56 194 THR A CA 1
ATOM 1431 C C . THR A 1 194 ? -16.068 -24.900 11.466 1.00 88.56 194 THR A C 1
ATOM 1433 O O . THR A 1 194 ? -15.645 -25.050 12.611 1.00 88.56 194 THR A O 1
ATOM 1436 N N . THR A 1 195 ? -16.652 -25.895 10.795 1.00 94.00 195 THR A N 1
ATOM 1437 C CA . THR A 1 195 ? -16.755 -27.273 11.302 1.00 94.00 195 THR A CA 1
ATOM 1438 C C . THR A 1 195 ? -15.921 -28.200 10.426 1.00 94.00 195 THR A C 1
ATOM 1440 O O . THR A 1 195 ? -16.126 -28.277 9.219 1.00 94.00 195 THR A O 1
ATOM 1443 N N . ILE A 1 196 ? -14.960 -28.900 11.035 1.00 92.00 196 ILE A N 1
ATOM 1444 C CA . ILE A 1 196 ? -14.096 -29.860 10.341 1.00 92.00 196 ILE A CA 1
ATOM 1445 C C . ILE A 1 196 ? -14.670 -31.261 10.553 1.00 92.00 196 ILE A C 1
ATOM 1447 O O . ILE A 1 196 ? -14.613 -31.798 11.659 1.00 92.00 196 ILE A O 1
ATOM 1451 N N . HIS A 1 197 ? -15.196 -31.867 9.492 1.00 93.81 197 HIS A N 1
ATOM 1452 C CA . HIS A 1 197 ? -15.648 -33.257 9.507 1.00 93.81 197 HIS A CA 1
ATOM 1453 C C . HIS A 1 197 ? -14.485 -34.167 9.100 1.00 93.81 197 HIS A C 1
ATOM 1455 O O . HIS A 1 197 ? -13.973 -34.057 7.989 1.00 93.81 197 HIS A O 1
ATOM 1461 N N . ARG A 1 198 ? -14.045 -35.056 9.997 1.00 90.00 198 ARG A N 1
ATOM 1462 C CA . ARG A 1 198 ? -13.056 -36.094 9.672 1.00 90.00 198 ARG A CA 1
ATOM 1463 C C . ARG A 1 198 ? -13.800 -37.384 9.346 1.00 90.00 198 ARG A C 1
ATOM 1465 O O . ARG A 1 198 ? -14.559 -37.866 10.183 1.00 90.00 198 ARG A O 1
ATOM 1472 N N . THR A 1 199 ? -13.600 -37.929 8.152 1.00 81.56 199 THR A N 1
ATOM 1473 C CA . THR A 1 199 ? -13.962 -39.322 7.865 1.00 81.56 199 THR A CA 1
ATOM 1474 C C . THR A 1 199 ? -12.943 -40.244 8.527 1.00 81.56 199 THR A C 1
ATOM 1476 O O . THR A 1 199 ? -11.750 -39.935 8.510 1.00 81.56 199 THR A O 1
ATOM 1479 N N . ALA A 1 200 ? -13.441 -41.310 9.158 1.00 73.31 200 ALA A N 1
ATOM 1480 C CA . ALA A 1 200 ? -12.630 -42.367 9.759 1.00 73.31 200 ALA A CA 1
ATOM 1481 C C . ALA A 1 200 ? -11.794 -43.113 8.712 1.00 73.31 200 ALA A C 1
ATOM 1483 O O . ALA A 1 200 ? -12.258 -43.199 7.551 1.00 73.31 200 ALA A O 1
#

Secondary structure (DSSP, 8-state):
-B--SS-TT--HHHHHHHHHHHHT--S-EEEEB-GGGGGS-HHHHHHHHHHHHHTTEEEE--HHHHHHHTTTT--SS-------HHHHHHTT--B------SSBTTBS-----HHHHHHHHHHTT---HHHHHHHTTHHHHHHTTPPP--SSTTS---EEEES-SSHHHHHHH--S-EEEEETTEEEEEE------PPP-

Sequence (200 aa):
HVDETLDPSVLTLRDFARQVQDSGFGHGVAASHCVTLGMQTPEVQAEVAREVAAAGISVFPLPQTNLFLQGRDHPTATPRGLTAIRALRDAGVLVAAGADNVQDPFNPVGRSDPLETAALMVMAGHQLPDDAYRMVSNDVREGIGMPRLSVEAGSPADLLVIDAASPREAIAAAPMSRRVYRRGVLVASADQQTTIHRTA